Protein AF-A0A9P8ADE4-F1 (afdb_monomer)

Nearest PDB structures (foldseek):
  6tf8-assembly3_C  TM=2.752E-01  e=1.282E-01  Saccharolobus solfataricus P2
  3uyc-assembly2_B  TM=2.596E-01  e=5.216E-02  Escherichia coli
  3dlh-assembly2_B  TM=3.781E-01  e=3.150E-01  Thermus thermophilus HB27
  3rig-assembly2_B  TM=4.630E-01  e=7.741E-01  Homo sapiens
  6dm1-assembly1_A  TM=2.938E-01  e=1.213E+00  Rattus norvegicus

Sequence (181 aa):
MGFQKCMVLVNLPGVTTKNISTFRSNQYILQAGVAKVDIAIYWEEYGLDSTPPFRDTSLLNAGYTYEYVSPENLKLPGASVVNRYLSPDGPAYKALVLNWVQNTTLDAARQILEYTQNGFPVVLNTLVSNGLPGIDVNGTRSQEVHDLMAQLLTLPTVKLVQDEPSISSVLHRQHCPISSD

Foldseek 3Di:
DDDDDPDDDDDDDDDDDDDPVVVVVVVCVVPVDAAAAAEEEEDDDPPPDPDDLADDCLCVVLVGGYDYDYLVNCVDVQQAADPQFGSCRHRRYNEYEYEQDADDDLSSLVSVLVSVVVVHAYEYAPLPVDDFRQADPVRPGDPSSVVSSVVSVVRPSYHYDDDNNCVSVVVVCVVDVPPDD

Organism: NCBI:txid181124

Secondary structure (DSSP, 8-state):
-------------------TTHHHHHHHHHHSSPPP-SEEEE----SS----S---SHHHHTT--EEEE-TTGGGSTT--EETTEESTTTT-BSEEEEE--S---HHHHHHHHHHHHTT--EEEE--S-SSSTT--TTS-S-HHHHHHHHHHHHSTTEEEESSHHHHHHHHHHHHS-----

pLDDT: mean 71.37, std 18.71, range [29.94, 92.25]

Radius of gyration: 19.29 Å; Cα contacts (8 Å, |Δi|>4): 251; chains: 1; bounding box: 44×42×56 Å

Structure (mmCIF, N/CA/C/O backbone):
data_AF-A0A9P8ADE4-F1
#
_entry.id   AF-A0A9P8ADE4-F1
#
loop_
_atom_site.group_PDB
_atom_site.id
_atom_site.type_symbol
_atom_site.label_atom_id
_atom_site.label_alt_id
_atom_site.label_comp_id
_atom_site.label_asym_id
_atom_site.label_entity_id
_atom_site.label_seq_id
_atom_site.pdbx_PDB_ins_code
_atom_site.Cartn_x
_atom_site.Cartn_y
_atom_site.Cartn_z
_atom_site.occupancy
_atom_site.B_iso_or_equiv
_atom_site.auth_seq_id
_atom_site.auth_comp_id
_atom_site.auth_asym_id
_atom_site.auth_atom_id
_atom_site.pdbx_PDB_model_num
ATOM 1 N N . MET A 1 1 ? 18.326 -3.853 29.776 1.00 36.38 1 MET A N 1
ATOM 2 C CA . MET A 1 1 ? 17.372 -2.752 29.527 1.00 36.38 1 MET A CA 1
ATOM 3 C C . MET A 1 1 ? 16.107 -3.366 28.959 1.00 36.38 1 MET A C 1
ATOM 5 O O . MET A 1 1 ? 16.190 -4.091 27.977 1.00 36.38 1 MET A O 1
ATOM 9 N N . GLY A 1 2 ? 15.005 -3.249 29.701 1.00 33.59 2 GLY A N 1
ATOM 10 C CA . GLY A 1 2 ? 13.799 -4.056 29.522 1.00 33.59 2 GLY A CA 1
ATOM 11 C C . GLY A 1 2 ? 12.870 -3.522 28.436 1.00 33.59 2 GLY A C 1
ATOM 12 O O . GLY A 1 2 ? 12.623 -2.324 28.361 1.00 33.59 2 GLY A O 1
ATOM 13 N N . PHE A 1 3 ? 12.333 -4.434 27.629 1.00 32.16 3 PHE A N 1
ATOM 14 C CA . PHE A 1 3 ? 11.203 -4.166 26.747 1.00 32.16 3 PHE A CA 1
ATOM 15 C C . PHE A 1 3 ? 9.913 -4.331 27.549 1.00 32.16 3 PHE A C 1
ATOM 17 O O . PHE A 1 3 ? 9.534 -5.445 27.919 1.00 32.16 3 PHE A O 1
ATOM 24 N N . GLN A 1 4 ? 9.247 -3.217 27.845 1.00 33.34 4 GLN A N 1
ATOM 25 C CA . GLN A 1 4 ? 7.939 -3.225 28.483 1.00 33.34 4 GLN A CA 1
ATOM 26 C C . GLN A 1 4 ? 6.887 -3.597 27.429 1.00 33.34 4 GLN A C 1
ATOM 28 O O . GLN A 1 4 ? 6.543 -2.801 26.561 1.00 33.34 4 GLN A O 1
ATOM 33 N N . LYS A 1 5 ? 6.416 -4.848 27.475 1.00 37.62 5 LYS A N 1
ATOM 34 C CA . LYS A 1 5 ? 5.264 -5.321 26.697 1.00 37.62 5 LYS A CA 1
ATOM 35 C C . LYS A 1 5 ? 4.005 -4.589 27.166 1.00 37.62 5 LYS A C 1
ATOM 37 O O . LYS A 1 5 ? 3.698 -4.614 28.357 1.00 37.62 5 LYS A O 1
ATOM 42 N N . CYS A 1 6 ? 3.228 -4.044 26.232 1.00 34.72 6 CYS A N 1
ATOM 43 C CA . CYS A 1 6 ? 1.813 -3.749 26.456 1.00 34.72 6 CYS A CA 1
ATOM 44 C C . CYS A 1 6 ? 1.069 -5.080 26.651 1.00 34.72 6 CYS A C 1
ATOM 46 O O . CYS A 1 6 ? 0.626 -5.714 25.699 1.00 34.72 6 CYS A O 1
ATOM 48 N N . MET A 1 7 ? 1.019 -5.550 27.896 1.00 33.94 7 MET A N 1
ATOM 49 C CA . MET A 1 7 ? 0.287 -6.741 28.306 1.00 33.94 7 MET A CA 1
ATOM 50 C C . MET A 1 7 ? -1.132 -6.324 28.693 1.00 33.94 7 MET A C 1
ATOM 52 O O . MET A 1 7 ? -1.350 -5.760 29.762 1.00 33.94 7 MET A O 1
ATOM 56 N N . VAL A 1 8 ? -2.105 -6.620 27.834 1.00 36.75 8 VAL A N 1
ATOM 57 C CA . VAL A 1 8 ? -3.510 -6.661 28.247 1.00 36.75 8 VAL A CA 1
ATOM 58 C C . VAL A 1 8 ? -3.724 -8.013 28.926 1.00 36.75 8 VAL A C 1
ATOM 60 O O . VAL A 1 8 ? -3.765 -9.052 28.271 1.00 36.75 8 VAL A O 1
ATOM 63 N N . LEU A 1 9 ? -3.791 -8.006 30.258 1.00 29.94 9 LEU A N 1
ATOM 64 C CA . LEU A 1 9 ? -4.199 -9.164 31.048 1.00 29.94 9 LEU A CA 1
ATOM 65 C C . LEU A 1 9 ? -5.696 -9.399 30.834 1.00 29.94 9 LEU A C 1
ATOM 67 O O . LEU A 1 9 ? -6.522 -8.697 31.412 1.00 29.94 9 LEU A O 1
ATOM 71 N N . VAL A 1 10 ? -6.047 -10.410 30.042 1.00 37.31 10 VAL A N 1
ATOM 72 C CA . VAL A 1 10 ? -7.393 -10.989 30.075 1.00 37.31 10 VAL A CA 1
ATOM 73 C C . VAL A 1 10 ? -7.304 -12.296 30.855 1.00 37.31 10 VAL A C 1
ATOM 75 O O . VAL A 1 10 ? -6.794 -13.301 30.368 1.00 37.31 10 VAL A O 1
ATOM 78 N N . ASN A 1 11 ? -7.755 -12.257 32.107 1.00 31.92 11 ASN A N 1
ATOM 79 C CA . ASN A 1 11 ? -7.913 -13.436 32.946 1.00 31.92 11 ASN A CA 1
ATOM 80 C C . ASN A 1 11 ? -9.247 -14.102 32.580 1.00 31.92 11 ASN A C 1
ATOM 82 O O . ASN A 1 11 ? -10.304 -13.528 32.841 1.00 31.92 11 ASN A O 1
ATOM 86 N N . LEU A 1 12 ? -9.209 -15.276 31.948 1.00 37.38 12 LEU A N 1
ATOM 87 C CA . LEU A 1 12 ? -10.410 -16.065 31.670 1.00 37.38 12 LEU A CA 1
ATOM 88 C C . LEU A 1 12 ? -10.354 -17.363 32.484 1.00 37.38 12 LEU A C 1
ATOM 90 O O . LEU A 1 12 ? -9.492 -18.203 32.212 1.00 37.38 12 LEU A O 1
ATOM 94 N N . PRO A 1 13 ? -11.247 -17.556 33.475 1.00 36.66 13 PRO A N 1
ATOM 95 C CA . PRO A 1 13 ? -11.375 -18.841 34.138 1.00 36.66 13 PRO A CA 1
ATOM 96 C C . PRO A 1 13 ? -11.967 -19.868 33.166 1.00 36.66 13 PRO A C 1
ATOM 98 O O . PRO A 1 13 ? -12.769 -19.542 32.289 1.00 36.66 13 PRO A O 1
ATOM 101 N N . GLY A 1 14 ? -11.517 -21.113 33.322 1.00 50.81 14 GLY A N 1
ATOM 102 C CA . GLY A 1 14 ? -11.778 -22.214 32.404 1.00 50.81 14 GLY A CA 1
ATOM 103 C C . GLY A 1 14 ? -13.258 -22.476 32.134 1.00 50.81 14 GLY A C 1
ATOM 104 O O . GLY A 1 14 ? -14.094 -22.433 33.034 1.00 50.81 14 GLY A O 1
ATOM 105 N N . VAL A 1 15 ? -13.559 -22.817 30.880 1.00 41.62 15 VAL A N 1
ATOM 106 C CA . VAL A 1 15 ? -14.877 -23.300 30.466 1.00 41.62 15 VAL A CA 1
ATOM 107 C C . VAL A 1 15 ? -14.709 -24.627 29.736 1.00 41.62 15 VAL A C 1
ATOM 109 O O . VAL A 1 15 ? -14.377 -24.696 28.556 1.00 41.62 15 VAL A O 1
ATOM 112 N N . THR A 1 16 ? -14.958 -25.704 30.470 1.00 53.00 16 THR A N 1
ATOM 113 C CA . THR A 1 16 ? -15.310 -27.019 29.945 1.00 53.00 16 THR A CA 1
ATOM 114 C C . THR A 1 16 ? -16.827 -27.063 29.749 1.00 53.00 16 THR A C 1
ATOM 116 O O . THR A 1 16 ? -17.557 -27.102 30.731 1.00 53.00 16 THR A O 1
ATOM 119 N N . THR A 1 17 ? -17.320 -27.033 28.500 1.00 40.25 17 THR A N 1
ATOM 120 C CA . THR A 1 17 ? -18.430 -27.865 27.956 1.00 40.25 17 THR A CA 1
ATOM 121 C C . THR A 1 17 ? -18.915 -27.399 26.565 1.00 40.25 17 THR A C 1
ATOM 123 O O . THR A 1 17 ? -19.017 -26.215 26.267 1.00 40.25 17 THR A O 1
ATOM 126 N N . LYS A 1 18 ? -19.212 -28.398 25.717 1.00 58.47 18 LYS A N 1
ATOM 127 C CA . LYS A 1 18 ? -19.841 -28.387 24.375 1.00 58.47 18 LYS A CA 1
ATOM 128 C C . LYS A 1 18 ? -21.050 -27.442 24.226 1.00 58.47 18 LYS A C 1
ATOM 130 O O . LYS A 1 18 ? -21.941 -27.516 25.064 1.00 58.47 18 LYS A O 1
ATOM 135 N N . ASN A 1 19 ? -21.198 -26.754 23.078 1.00 41.91 19 ASN A N 1
ATOM 136 C CA . ASN A 1 19 ? -22.518 -26.490 22.463 1.00 41.91 19 ASN A CA 1
ATOM 137 C C . ASN A 1 19 ? -22.450 -25.943 21.017 1.00 41.91 19 ASN A C 1
ATOM 139 O O . ASN A 1 19 ? -21.658 -25.064 20.702 1.00 41.91 19 ASN A O 1
ATOM 143 N N . ILE A 1 20 ? -23.319 -26.452 20.136 1.00 51.66 20 ILE A N 1
ATOM 144 C CA . ILE A 1 20 ? -23.422 -26.094 18.701 1.00 51.66 20 ILE A CA 1
ATOM 145 C C . ILE A 1 20 ? -24.123 -24.727 18.497 1.00 51.66 20 ILE A C 1
ATOM 147 O O . ILE A 1 20 ? -24.065 -24.138 17.418 1.00 51.66 20 ILE A O 1
ATOM 151 N N . SER A 1 21 ? -24.752 -24.174 19.539 1.00 43.69 21 SER A N 1
ATOM 152 C CA . SER A 1 21 ? -25.471 -22.892 19.499 1.00 43.69 21 SER A CA 1
ATOM 153 C C . SER A 1 21 ? -24.563 -21.660 19.386 1.00 43.69 21 SER A C 1
ATOM 155 O O . SER A 1 21 ? -24.989 -20.658 18.813 1.00 43.69 21 SER A O 1
ATOM 157 N N . THR A 1 22 ? -23.307 -21.730 19.839 1.00 46.97 22 THR A N 1
ATOM 158 C CA . THR A 1 22 ? -22.357 -20.601 19.797 1.00 46.97 22 THR A CA 1
ATOM 159 C C . THR A 1 22 ? -22.014 -20.171 18.364 1.00 46.97 22 THR A C 1
ATOM 161 O O . THR A 1 22 ? -21.751 -18.997 18.109 1.00 46.97 22 THR A O 1
ATOM 164 N N . PHE A 1 23 ? -22.085 -21.091 17.394 1.00 52.53 23 PHE A N 1
ATOM 165 C CA . PHE A 1 23 ? -21.777 -20.796 15.992 1.00 52.53 23 PHE A CA 1
ATOM 166 C C . PHE A 1 23 ? -22.742 -19.782 15.363 1.00 52.53 23 PHE A C 1
ATOM 168 O O . PHE A 1 23 ? -22.308 -18.953 14.571 1.00 52.53 23 PHE A O 1
ATOM 175 N N . ARG A 1 24 ? -24.036 -19.804 15.717 1.00 45.44 24 ARG A N 1
ATOM 176 C CA . ARG A 1 24 ? -25.042 -18.921 15.093 1.00 45.44 24 ARG A CA 1
ATOM 177 C C . ARG A 1 24 ? -24.901 -17.463 15.527 1.00 45.44 24 ARG A C 1
ATOM 179 O O . ARG A 1 24 ? -25.000 -16.574 14.688 1.00 45.44 24 ARG A O 1
ATOM 186 N N . SER A 1 25 ? -24.638 -17.217 16.807 1.00 56.00 25 SER A N 1
ATOM 187 C CA . SER A 1 25 ? -24.442 -15.861 17.332 1.00 56.00 25 SER A CA 1
ATOM 188 C C . SER A 1 25 ? -23.139 -15.240 16.829 1.00 56.00 25 SER A C 1
ATOM 190 O O . SER A 1 25 ? -23.136 -14.077 16.434 1.00 56.00 25 SER A O 1
ATOM 192 N N . ASN A 1 26 ? -22.063 -16.031 16.745 1.00 57.09 26 ASN A N 1
ATOM 193 C CA . ASN A 1 26 ? -20.807 -15.577 16.147 1.00 57.09 26 ASN A CA 1
ATOM 194 C C . ASN A 1 26 ? -20.988 -15.230 14.663 1.00 57.09 26 ASN A C 1
ATOM 196 O O . ASN A 1 26 ? -20.449 -14.227 14.204 1.00 57.09 26 ASN A O 1
ATOM 200 N N . GLN A 1 27 ? -21.793 -16.007 13.928 1.00 60.59 27 GLN A N 1
ATOM 201 C CA . GLN A 1 27 ? -21.991 -15.766 12.501 1.00 60.59 27 GLN A CA 1
ATOM 202 C C . GLN A 1 27 ? -22.876 -14.555 12.192 1.00 60.59 27 GLN A C 1
ATOM 204 O O . GLN A 1 27 ? -22.660 -13.878 11.194 1.00 60.59 27 GLN A O 1
ATOM 209 N N . TYR A 1 28 ? -23.811 -14.225 13.085 1.00 57.47 28 TYR A N 1
ATOM 210 C CA . TYR A 1 28 ? -24.564 -12.974 13.007 1.00 57.47 28 TYR A CA 1
ATOM 211 C C . TYR A 1 28 ? -23.660 -11.746 13.224 1.00 57.47 28 TYR A C 1
ATOM 213 O O . TYR A 1 28 ? -23.773 -10.766 12.497 1.00 57.47 28 TYR A O 1
ATOM 221 N N . ILE A 1 29 ? -22.716 -11.809 14.172 1.00 59.41 29 ILE A N 1
ATOM 222 C CA . ILE A 1 29 ? -21.788 -10.701 14.465 1.00 59.41 29 ILE A CA 1
ATOM 223 C C . ILE A 1 29 ? -20.771 -10.495 13.329 1.00 59.41 29 ILE A C 1
ATOM 225 O O . ILE A 1 29 ? -20.493 -9.354 12.971 1.00 59.41 29 ILE A O 1
ATOM 229 N N . LEU A 1 30 ? -20.260 -11.572 12.721 1.00 59.12 30 LEU A N 1
ATOM 230 C CA . LEU A 1 30 ? -19.314 -11.495 11.596 1.00 59.12 30 LEU A CA 1
ATOM 231 C C . LEU A 1 30 ? -19.936 -10.919 10.311 1.00 59.12 30 LEU A C 1
ATOM 233 O O . LEU A 1 30 ? -19.214 -10.371 9.486 1.00 59.12 30 LEU A O 1
ATOM 237 N N . GLN A 1 31 ? -21.258 -11.024 10.142 1.00 60.00 31 GLN A N 1
ATOM 238 C CA . GLN A 1 31 ? -21.978 -10.517 8.964 1.00 60.00 31 GLN A CA 1
ATOM 239 C C . GLN A 1 31 ? -22.602 -9.131 9.173 1.00 60.00 31 GLN A C 1
ATOM 241 O O . GLN A 1 31 ? -22.999 -8.487 8.205 1.00 60.00 31 GLN A O 1
ATOM 246 N N . ALA A 1 32 ? 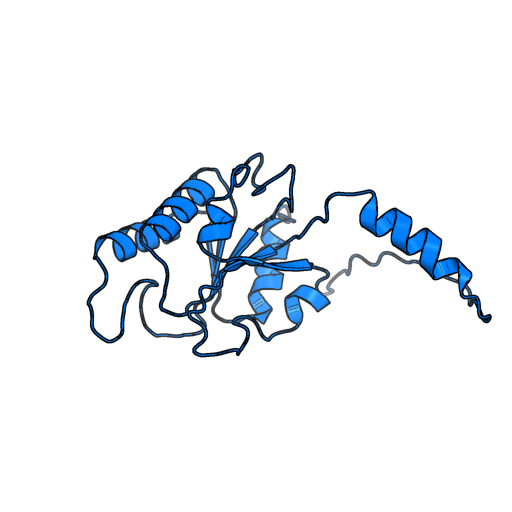-22.703 -8.661 10.420 1.00 58.50 32 ALA A N 1
ATOM 247 C CA . ALA A 1 32 ? -23.347 -7.391 10.753 1.00 58.50 32 ALA A CA 1
ATOM 248 C C . ALA A 1 32 ? -22.442 -6.157 10.557 1.00 58.50 32 ALA A C 1
ATOM 250 O O . ALA A 1 32 ? -22.895 -5.036 10.788 1.00 58.50 32 ALA A O 1
ATOM 251 N N . GLY A 1 33 ? -21.179 -6.333 10.148 1.00 62.09 33 GLY A N 1
ATOM 252 C CA . GLY A 1 33 ? -20.213 -5.246 9.982 1.00 62.09 33 GLY A CA 1
ATOM 253 C C . GLY A 1 33 ? -19.402 -5.332 8.690 1.00 62.09 33 GLY A C 1
ATOM 254 O O . GLY A 1 33 ? -19.273 -6.392 8.084 1.00 62.09 33 GLY A O 1
ATOM 255 N N . VAL A 1 34 ? -18.825 -4.199 8.285 1.00 74.31 34 VAL A N 1
ATOM 256 C CA . VAL A 1 34 ? -17.809 -4.156 7.226 1.00 74.31 34 VAL A CA 1
ATOM 257 C C . VAL A 1 34 ? -16.504 -4.690 7.807 1.00 74.31 34 VAL A C 1
ATOM 259 O O . VAL A 1 34 ? -15.978 -4.117 8.764 1.00 74.31 34 VAL A O 1
ATOM 262 N N . ALA A 1 35 ? -15.991 -5.784 7.244 1.00 76.50 35 ALA A N 1
ATOM 263 C CA . ALA A 1 35 ? -14.709 -6.344 7.651 1.00 76.50 35 ALA A CA 1
ATOM 264 C C . ALA A 1 35 ? -13.603 -5.295 7.463 1.00 76.50 35 ALA A C 1
ATOM 266 O O . ALA A 1 35 ? -13.442 -4.744 6.375 1.00 76.50 35 ALA A O 1
ATOM 267 N N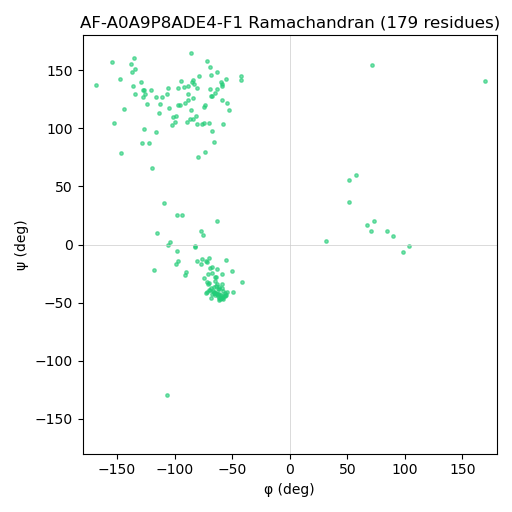 . LYS A 1 36 ? -12.867 -5.003 8.538 1.00 85.44 36 LYS A N 1
ATOM 268 C CA . LYS A 1 36 ? -11.716 -4.099 8.513 1.00 85.44 36 LYS A CA 1
ATOM 269 C C . LYS A 1 36 ? -10.441 -4.920 8.388 1.00 85.44 36 LYS A C 1
ATOM 271 O O . LYS A 1 36 ? -10.294 -5.918 9.091 1.00 85.44 36 LYS A O 1
ATOM 276 N N . VAL A 1 37 ? -9.545 -4.487 7.510 1.00 87.56 37 VAL A N 1
ATOM 277 C CA . VAL A 1 37 ? -8.259 -5.135 7.245 1.00 87.56 37 VAL A CA 1
ATOM 278 C C . VAL A 1 37 ? -7.16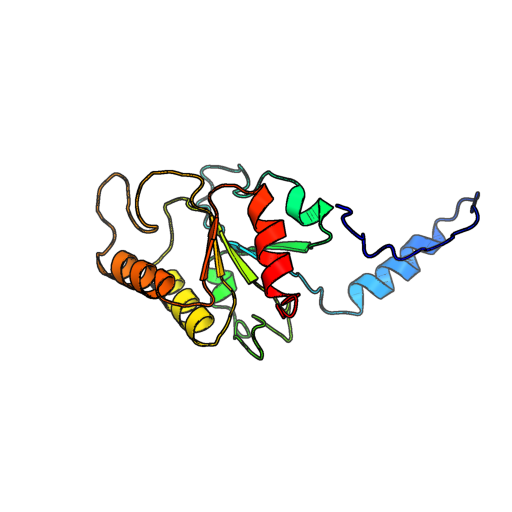1 -4.101 7.431 1.00 87.56 37 VAL A C 1
ATOM 280 O O . VAL A 1 37 ? -7.233 -3.008 6.875 1.00 87.56 37 VAL A O 1
ATOM 283 N N . ASP A 1 38 ? -6.137 -4.423 8.218 1.00 87.12 38 ASP A N 1
ATOM 284 C CA . ASP A 1 38 ? -5.097 -3.448 8.552 1.00 87.12 38 ASP A CA 1
ATOM 285 C C . ASP A 1 38 ? -4.165 -3.164 7.372 1.00 87.12 38 ASP A C 1
ATOM 287 O O . ASP A 1 38 ? -3.791 -2.013 7.145 1.00 87.12 38 ASP A O 1
ATOM 291 N N . ILE A 1 39 ? -3.768 -4.199 6.632 1.00 90.38 39 ILE A N 1
ATOM 292 C CA . ILE A 1 39 ? -2.696 -4.110 5.638 1.00 90.38 39 ILE A CA 1
ATOM 293 C C . ILE A 1 39 ? -3.175 -4.640 4.290 1.00 90.38 39 ILE A C 1
ATOM 295 O O . ILE A 1 39 ? -3.628 -5.775 4.170 1.00 90.38 39 ILE A O 1
ATOM 299 N N . ALA A 1 40 ? -3.002 -3.823 3.260 1.00 91.56 40 ALA A N 1
ATOM 300 C CA . ALA A 1 40 ? -3.106 -4.245 1.875 1.00 91.56 40 ALA A CA 1
ATOM 301 C C . ALA A 1 40 ? -1.734 -4.750 1.403 1.00 91.56 40 ALA A C 1
ATOM 303 O O . ALA A 1 40 ? -0.756 -4.011 1.491 1.00 91.56 40 ALA A O 1
ATOM 304 N N . ILE A 1 41 ? -1.634 -5.979 0.900 1.00 89.81 41 ILE A N 1
ATOM 305 C CA . ILE A 1 41 ? -0.420 -6.497 0.253 1.00 89.81 41 ILE A CA 1
ATOM 306 C C . ILE A 1 41 ? -0.666 -6.523 -1.249 1.00 89.81 41 ILE A C 1
ATOM 308 O O . ILE A 1 41 ? -1.553 -7.226 -1.725 1.00 89.81 41 ILE A O 1
ATOM 312 N N . TYR A 1 42 ? 0.111 -5.751 -2.000 1.00 86.94 42 TYR A N 1
ATOM 313 C CA . TYR A 1 42 ? -0.021 -5.709 -3.450 1.00 86.94 42 TYR A CA 1
ATOM 314 C C . TYR A 1 42 ? 0.390 -7.037 -4.075 1.00 86.94 42 TYR A C 1
ATOM 316 O O . TYR A 1 42 ? 1.499 -7.526 -3.841 1.00 86.94 42 TYR A O 1
ATOM 324 N N . TRP A 1 43 ? -0.496 -7.586 -4.900 1.00 81.19 43 TRP A N 1
ATOM 325 C CA . TRP A 1 43 ? -0.253 -8.809 -5.645 1.00 81.19 43 TRP A CA 1
ATOM 326 C C . TRP A 1 43 ? -0.901 -8.731 -7.025 1.00 81.19 43 TRP A C 1
ATOM 328 O O . TRP A 1 43 ? -2.118 -8.636 -7.147 1.00 81.19 43 TRP A O 1
ATOM 338 N N . GLU A 1 44 ? -0.079 -8.776 -8.070 1.00 75.06 44 GLU A N 1
ATOM 339 C CA . GLU A 1 44 ? -0.534 -8.891 -9.455 1.00 75.06 44 GLU A CA 1
ATOM 340 C C . GLU A 1 44 ? -0.029 -10.228 -10.014 1.00 75.06 44 GLU A C 1
ATOM 342 O O . GLU A 1 44 ? 1.125 -10.343 -10.427 1.00 75.06 44 GLU A O 1
ATOM 347 N N . GLU A 1 45 ? -0.881 -11.256 -9.983 1.00 66.44 45 GLU A N 1
ATOM 348 C CA . GLU A 1 45 ? -0.581 -12.587 -10.519 1.00 66.44 45 GLU A CA 1
ATOM 349 C C . GLU A 1 45 ? -1.349 -12.824 -11.828 1.00 66.44 45 GLU A C 1
ATOM 351 O O . GLU A 1 45 ? -2.567 -12.673 -11.876 1.00 66.44 45 GLU A O 1
ATOM 356 N N . TYR A 1 46 ? -0.663 -13.262 -12.888 1.00 62.91 46 TYR A N 1
ATOM 357 C CA . TYR A 1 46 ? -1.304 -13.699 -14.140 1.00 62.91 46 TYR A CA 1
ATOM 358 C C . TYR A 1 46 ? -1.561 -15.219 -14.188 1.00 62.91 46 TYR A C 1
ATOM 360 O O . TYR A 1 46 ? -1.621 -15.804 -15.268 1.00 62.91 46 TYR A O 1
ATOM 368 N N . GLY A 1 47 ? -1.689 -15.872 -13.027 1.00 58.31 47 GLY A N 1
ATOM 369 C CA . GLY A 1 47 ? -1.983 -17.308 -12.921 1.00 58.31 47 GLY A CA 1
ATOM 370 C C . GLY A 1 47 ? -0.819 -18.236 -13.289 1.00 58.31 47 GLY A C 1
ATOM 371 O O . GLY A 1 47 ? -1.050 -19.391 -13.647 1.00 58.31 47 GLY A O 1
ATOM 372 N N . LEU A 1 48 ? 0.419 -17.732 -13.267 1.00 59.84 48 LEU A N 1
ATOM 373 C CA . LEU A 1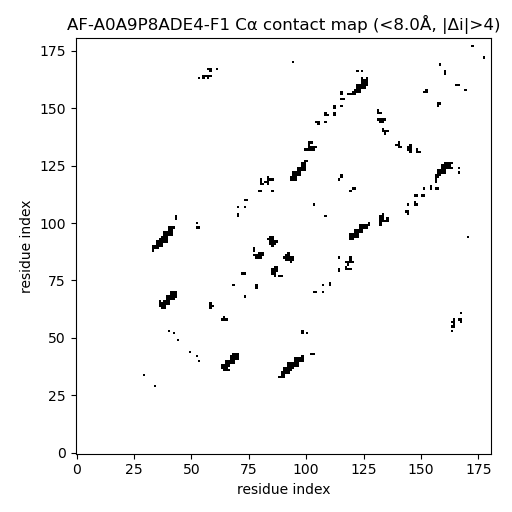 48 ? 1.628 -18.493 -13.606 1.00 59.84 48 LEU A CA 1
ATOM 374 C C . LEU A 1 48 ? 2.373 -19.021 -12.371 1.00 59.84 48 LEU A C 1
ATOM 376 O O . LEU A 1 48 ? 3.202 -19.919 -12.513 1.00 59.84 48 LEU A O 1
ATOM 380 N N . ASP A 1 49 ? 2.093 -18.485 -11.180 1.00 62.09 49 ASP A N 1
ATOM 381 C CA . ASP A 1 49 ? 2.754 -18.865 -9.932 1.00 62.09 49 ASP A CA 1
ATOM 382 C C . ASP A 1 49 ? 1.822 -18.620 -8.742 1.00 62.09 49 ASP A C 1
ATOM 384 O O . ASP A 1 49 ? 1.667 -17.497 -8.272 1.00 62.09 49 ASP A O 1
ATOM 388 N N . SER A 1 50 ? 1.258 -19.703 -8.205 1.00 63.91 50 SER A N 1
ATOM 389 C CA . SER A 1 50 ? 0.351 -19.666 -7.055 1.00 63.91 50 SER A CA 1
ATOM 390 C C . SER A 1 50 ? 1.059 -19.423 -5.715 1.00 63.91 50 SER A C 1
ATOM 392 O O . SER A 1 50 ? 0.459 -19.614 -4.654 1.00 63.91 50 SER A O 1
ATOM 394 N N . THR A 1 51 ? 2.357 -19.114 -5.724 1.00 71.50 51 THR A N 1
ATOM 395 C CA . THR A 1 51 ? 3.112 -18.843 -4.502 1.00 71.50 51 THR A CA 1
ATOM 396 C C . THR A 1 51 ? 2.722 -17.467 -3.960 1.00 71.50 51 THR A C 1
ATOM 398 O O . THR A 1 51 ? 2.936 -16.463 -4.639 1.00 71.50 51 THR A O 1
ATOM 401 N N . PRO A 1 52 ? 2.193 -17.379 -2.724 1.00 73.12 52 PRO A N 1
ATOM 402 C CA . PRO A 1 52 ? 1.828 -16.097 -2.143 1.00 73.12 52 PRO A CA 1
ATOM 403 C C . PRO A 1 52 ? 3.046 -15.171 -2.056 1.00 73.12 52 PRO A C 1
ATOM 405 O O . PRO A 1 52 ? 4.128 -15.628 -1.664 1.00 73.12 52 PRO A O 1
ATOM 408 N N . PRO A 1 53 ? 2.884 -13.870 -2.353 1.00 73.06 53 PRO A N 1
ATOM 409 C CA . PRO A 1 53 ? 3.998 -12.932 -2.362 1.00 73.06 53 PRO A CA 1
ATOM 410 C C . PRO A 1 53 ? 4.500 -12.618 -0.952 1.00 73.06 53 PRO A C 1
ATOM 412 O O . PRO A 1 53 ? 5.576 -12.048 -0.832 1.00 73.06 53 PRO A O 1
ATOM 415 N N . PHE A 1 54 ? 3.727 -12.943 0.089 1.00 79.56 54 PHE A N 1
ATOM 416 C CA . PHE A 1 54 ? 4.087 -12.782 1.492 1.00 79.56 54 PHE A CA 1
ATOM 417 C C . PHE A 1 54 ? 3.964 -14.133 2.199 1.00 79.56 54 PHE A C 1
ATOM 419 O O . PHE A 1 54 ? 2.898 -14.753 2.180 1.00 79.56 54 PHE A O 1
ATOM 426 N N . ARG A 1 55 ? 5.057 -14.629 2.786 1.00 80.56 55 ARG A N 1
ATOM 427 C CA . ARG A 1 55 ? 5.115 -16.004 3.329 1.00 80.56 55 ARG A CA 1
ATOM 428 C C . ARG A 1 55 ? 5.361 -16.043 4.826 1.00 80.56 55 ARG A C 1
ATOM 430 O O . ARG A 1 55 ? 5.067 -17.051 5.469 1.00 80.56 55 ARG A O 1
ATOM 437 N N . ASP A 1 56 ? 5.913 -14.972 5.368 1.00 84.88 56 ASP A N 1
ATOM 438 C CA . ASP A 1 56 ? 6.202 -14.863 6.780 1.00 84.88 56 ASP A CA 1
ATOM 439 C C . ASP A 1 56 ? 4.934 -14.689 7.641 1.00 84.88 56 ASP A C 1
ATOM 441 O O . ASP A 1 56 ? 3.871 -14.264 7.189 1.00 84.88 56 ASP A O 1
ATOM 445 N N . THR A 1 57 ? 5.039 -15.030 8.926 1.00 85.38 57 THR A N 1
ATOM 446 C CA . THR A 1 57 ? 3.922 -14.919 9.884 1.00 85.38 57 THR A CA 1
ATOM 447 C C . THR A 1 57 ? 4.051 -13.723 10.826 1.00 85.38 57 THR A C 1
ATOM 449 O O . THR A 1 57 ? 3.184 -13.532 11.676 1.00 85.38 57 THR A O 1
ATOM 452 N N . SER A 1 58 ? 5.088 -12.885 10.695 1.00 86.00 58 SER A N 1
ATOM 453 C CA . SER A 1 58 ? 5.339 -11.731 11.576 1.00 86.00 58 SER A CA 1
ATOM 454 C C . SER A 1 58 ? 4.162 -10.773 11.681 1.00 86.00 58 SER A C 1
ATOM 456 O O . SER A 1 58 ? 3.863 -10.329 12.785 1.00 86.00 58 SER A O 1
ATOM 458 N N . LEU A 1 59 ? 3.470 -10.477 10.575 1.00 85.75 59 LEU A N 1
ATOM 459 C CA . LEU A 1 59 ? 2.298 -9.598 10.590 1.00 85.75 59 LEU A CA 1
ATOM 460 C C . LEU A 1 59 ? 1.182 -10.177 11.464 1.00 85.75 59 LEU A C 1
ATOM 462 O O . LEU A 1 59 ? 0.679 -9.482 12.346 1.00 85.75 59 LEU A O 1
ATOM 466 N N . LEU A 1 60 ? 0.871 -11.464 11.290 1.00 86.81 60 LEU A N 1
ATOM 467 C CA . LEU A 1 60 ? -0.138 -12.164 12.092 1.00 86.81 60 LEU A CA 1
ATOM 468 C C . LEU A 1 60 ? 0.286 -12.254 13.562 1.00 86.81 60 LEU A C 1
ATOM 470 O O . LEU A 1 60 ? -0.508 -11.973 14.456 1.00 86.81 60 LEU A O 1
ATOM 474 N N . ASN A 1 61 ? 1.554 -12.584 13.819 1.00 86.31 61 ASN A N 1
ATOM 475 C CA . ASN A 1 61 ? 2.113 -12.674 15.170 1.00 86.31 61 ASN A CA 1
ATOM 476 C C . ASN A 1 61 ? 2.142 -11.311 15.883 1.00 86.31 61 ASN A C 1
ATOM 478 O O . ASN A 1 61 ? 2.065 -11.256 17.109 1.00 86.31 61 ASN A O 1
ATOM 482 N N . ALA A 1 62 ? 2.236 -10.215 15.126 1.00 84.69 62 ALA A N 1
ATOM 483 C CA . ALA A 1 62 ? 2.121 -8.846 15.619 1.00 84.69 62 ALA A CA 1
ATOM 484 C C . ALA A 1 62 ? 0.660 -8.373 15.770 1.00 84.69 62 ALA A C 1
ATOM 486 O O . ALA A 1 62 ? 0.432 -7.261 16.245 1.00 84.69 62 ALA A O 1
ATOM 487 N N . GLY A 1 63 ? -0.322 -9.208 15.410 1.00 86.00 63 GLY A N 1
ATOM 488 C CA . GLY A 1 63 ? -1.751 -8.923 15.540 1.00 86.00 63 GLY A CA 1
ATOM 489 C C . GLY A 1 63 ? -2.356 -8.133 14.379 1.00 86.00 63 GLY A C 1
ATOM 490 O O . GLY A 1 63 ? -3.482 -7.660 14.511 1.00 86.00 63 GLY A O 1
ATOM 491 N N . TYR A 1 64 ? -1.639 -7.983 13.263 1.00 88.00 64 TYR A N 1
ATOM 492 C CA . TYR A 1 64 ? -2.172 -7.347 12.062 1.00 88.00 64 TYR A CA 1
ATOM 493 C C . TYR A 1 64 ? -2.967 -8.335 11.212 1.00 88.00 64 TYR A C 1
ATOM 495 O O . TYR A 1 64 ? -2.569 -9.485 11.017 1.00 88.00 64 TYR A O 1
ATOM 503 N N . THR A 1 65 ? -4.057 -7.841 10.637 1.00 89.62 65 THR A N 1
ATOM 504 C CA . THR A 1 65 ? -4.786 -8.507 9.554 1.00 89.62 65 THR A CA 1
ATOM 505 C C . THR A 1 65 ? -4.303 -7.990 8.203 1.00 89.62 65 THR A C 1
ATOM 507 O O . THR A 1 65 ? -4.031 -6.798 8.050 1.00 89.62 65 THR A O 1
ATOM 510 N N . TYR A 1 66 ? -4.179 -8.870 7.212 1.00 91.19 66 TYR A N 1
ATOM 511 C CA . TYR A 1 66 ? -3.786 -8.467 5.866 1.00 91.19 66 TYR A CA 1
ATOM 512 C C . TYR A 1 66 ? -4.609 -9.174 4.794 1.00 91.19 66 TYR A C 1
ATOM 514 O O . TYR A 1 66 ? -5.127 -10.269 5.012 1.00 91.19 66 TYR A O 1
ATOM 522 N N . GLU A 1 67 ? -4.701 -8.537 3.634 1.00 90.06 67 GLU A N 1
ATOM 523 C CA . GLU A 1 67 ? -5.363 -9.060 2.442 1.00 90.06 67 GLU A CA 1
ATOM 524 C C . GLU A 1 67 ? -4.502 -8.776 1.210 1.00 90.06 67 GLU A C 1
ATOM 526 O O . GLU A 1 67 ? -3.787 -7.772 1.159 1.00 90.06 67 GLU A O 1
ATOM 531 N N . TYR A 1 68 ? -4.574 -9.660 0.218 1.00 88.44 68 TYR A N 1
ATOM 532 C CA . TYR A 1 68 ? -3.941 -9.436 -1.073 1.00 88.44 68 TYR A CA 1
ATOM 533 C C . TYR A 1 68 ? -4.847 -8.598 -1.967 1.00 88.44 68 TYR A C 1
ATOM 535 O O . TYR A 1 68 ? -5.999 -8.957 -2.200 1.00 88.44 68 TYR A O 1
ATOM 543 N N . VAL A 1 69 ? -4.311 -7.498 -2.482 1.00 88.19 69 VAL A N 1
ATOM 544 C CA . VAL A 1 69 ? -5.022 -6.596 -3.387 1.00 88.19 69 VAL A CA 1
ATOM 545 C C . VAL A 1 69 ? -4.305 -6.493 -4.716 1.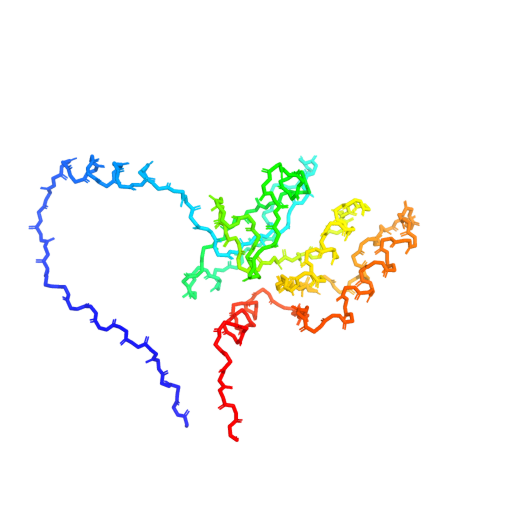00 88.19 69 VAL A C 1
ATOM 547 O O . VAL A 1 69 ? -3.099 -6.260 -4.797 1.00 88.19 69 VAL A O 1
ATOM 550 N N . SER A 1 70 ? -5.105 -6.620 -5.758 1.00 85.62 70 SER A N 1
ATOM 551 C CA . SER A 1 70 ? -4.699 -6.443 -7.140 1.00 85.62 70 SER A CA 1
ATOM 552 C C . SER A 1 70 ? -4.758 -4.966 -7.565 1.00 85.62 70 SER A C 1
ATOM 554 O O . SER A 1 70 ? -5.412 -4.143 -6.905 1.00 85.62 70 SER A O 1
ATOM 556 N N . PRO A 1 71 ? -4.126 -4.601 -8.693 1.00 83.62 71 PRO A N 1
ATOM 557 C CA . PRO A 1 71 ? -4.281 -3.285 -9.312 1.00 83.62 71 PRO A CA 1
ATOM 558 C C . PRO A 1 71 ? -5.734 -2.843 -9.482 1.00 83.62 71 PRO A C 1
ATOM 560 O O . PRO A 1 71 ? -6.060 -1.675 -9.280 1.00 83.62 71 PRO A O 1
ATOM 563 N N . GLU A 1 72 ? -6.610 -3.762 -9.875 1.00 84.38 72 GLU A N 1
ATOM 564 C CA . GLU A 1 72 ? -8.021 -3.494 -10.112 1.00 84.38 72 GLU A CA 1
ATOM 565 C C . GLU A 1 72 ? -8.782 -3.220 -8.815 1.00 84.38 72 GLU A C 1
ATOM 567 O O . GLU A 1 72 ? -9.647 -2.343 -8.811 1.00 84.38 72 GLU A O 1
ATOM 572 N N . ASN A 1 73 ? -8.412 -3.857 -7.694 1.00 86.69 73 ASN A N 1
ATOM 573 C CA . ASN A 1 73 ? -8.991 -3.531 -6.386 1.00 86.69 73 ASN A CA 1
ATOM 574 C C . ASN A 1 73 ? -8.700 -2.079 -5.986 1.00 86.69 73 ASN A C 1
ATOM 576 O O . ASN A 1 73 ? -9.567 -1.407 -5.429 1.00 86.69 73 ASN A O 1
ATOM 580 N N . LEU A 1 74 ? -7.509 -1.572 -6.320 1.00 85.12 74 LEU A N 1
ATOM 581 C CA . LEU A 1 74 ? -7.117 -0.190 -6.040 1.00 85.12 74 LEU A CA 1
ATOM 582 C C . LEU A 1 74 ? -7.866 0.840 -6.896 1.00 85.12 74 LEU A C 1
ATOM 584 O O . LEU A 1 74 ? -7.766 2.024 -6.597 1.00 85.12 74 LEU A O 1
ATOM 588 N N . LYS A 1 75 ? -8.599 0.420 -7.934 1.00 85.06 75 LYS A N 1
ATOM 589 C CA . LYS A 1 75 ? -9.375 1.295 -8.832 1.00 85.06 75 LYS A CA 1
ATOM 590 C C . LYS A 1 75 ? -10.885 1.222 -8.593 1.00 85.06 75 LYS A C 1
ATOM 592 O O . LYS A 1 75 ? -11.649 1.878 -9.302 1.00 85.06 75 LYS A O 1
ATOM 597 N N . LEU A 1 76 ? -11.335 0.399 -7.646 1.00 86.12 76 LEU A N 1
ATOM 598 C CA . LEU A 1 76 ? -12.759 0.237 -7.377 1.00 86.12 76 LEU A CA 1
ATOM 599 C C . LEU A 1 76 ? -13.389 1.552 -6.888 1.00 86.12 76 LEU A C 1
ATOM 601 O O . LEU A 1 76 ? -12.737 2.328 -6.185 1.00 86.12 76 LEU A O 1
ATOM 605 N N . PRO A 1 77 ? -14.676 1.801 -7.192 1.00 81.12 77 PRO A N 1
ATOM 606 C CA . PRO A 1 77 ? -15.410 2.907 -6.590 1.00 81.12 77 PRO A CA 1
ATOM 607 C C . PRO A 1 77 ? -15.338 2.826 -5.057 1.00 81.12 77 PRO A C 1
ATOM 609 O O . PRO A 1 77 ? -15.722 1.818 -4.470 1.00 81.12 77 PRO A O 1
ATOM 612 N N . GLY A 1 78 ? -14.824 3.878 -4.414 1.00 80.50 78 GLY A N 1
ATOM 613 C CA . GLY A 1 78 ? -14.592 3.915 -2.963 1.00 80.50 78 GLY A CA 1
ATOM 614 C C . GLY A 1 78 ? -13.152 3.618 -2.528 1.00 80.50 78 GLY A C 1
ATOM 615 O O . GLY A 1 78 ? -12.831 3.816 -1.356 1.00 80.50 78 GLY A O 1
ATOM 616 N N . ALA A 1 79 ? -12.264 3.232 -3.452 1.00 86.75 79 ALA A N 1
ATOM 617 C CA . ALA A 1 79 ? -10.823 3.192 -3.222 1.00 86.75 79 ALA A CA 1
ATOM 618 C C . ALA A 1 79 ? -10.254 4.619 -3.203 1.00 86.75 79 ALA A C 1
ATOM 620 O O . ALA A 1 79 ? -9.738 5.131 -4.187 1.00 86.75 79 ALA A O 1
ATOM 621 N N . SER A 1 80 ? -10.408 5.301 -2.071 1.00 90.44 80 SER A N 1
ATOM 622 C CA . SER A 1 80 ? -9.884 6.651 -1.851 1.00 90.44 80 SER A CA 1
ATOM 623 C C . SER A 1 80 ? -9.206 6.757 -0.495 1.00 90.44 80 SER A C 1
ATOM 625 O O . SER A 1 80 ? -9.602 6.070 0.451 1.00 90.44 80 SER A O 1
ATOM 627 N N . VAL A 1 81 ? -8.216 7.643 -0.392 1.00 91.06 81 VAL A N 1
ATOM 628 C CA . VAL A 1 81 ? -7.503 7.902 0.860 1.00 91.06 81 VAL A CA 1
ATOM 629 C C . VAL A 1 81 ? -8.186 9.025 1.628 1.00 91.06 81 VAL A C 1
ATOM 631 O O . VAL A 1 81 ? -8.290 10.146 1.139 1.00 91.06 81 VAL A O 1
ATOM 634 N N . VAL A 1 82 ? -8.606 8.739 2.859 1.00 89.19 82 VAL A N 1
ATOM 635 C CA . VAL A 1 82 ? -9.154 9.729 3.795 1.00 89.19 82 VAL A CA 1
ATOM 636 C C . VAL A 1 82 ? -8.520 9.503 5.158 1.00 89.19 82 VAL A C 1
ATOM 638 O O . VAL A 1 82 ? -8.498 8.381 5.658 1.00 89.19 82 VAL A O 1
ATOM 641 N N . ASN A 1 83 ? -7.986 10.559 5.776 1.00 86.38 83 ASN A N 1
ATOM 642 C CA . ASN A 1 83 ? -7.325 10.484 7.086 1.00 86.38 83 ASN A CA 1
ATOM 643 C C . ASN A 1 83 ? -6.245 9.387 7.169 1.00 86.38 83 ASN A C 1
ATOM 645 O O . ASN A 1 83 ? -6.075 8.766 8.215 1.00 86.38 83 ASN A O 1
ATOM 649 N N . ARG A 1 84 ? -5.506 9.168 6.069 1.00 88.06 84 ARG A N 1
ATOM 650 C CA . ARG A 1 84 ? -4.466 8.130 5.915 1.00 88.06 84 ARG A CA 1
ATOM 651 C C . ARG A 1 84 ? -4.981 6.685 5.844 1.00 88.06 84 ARG A C 1
ATOM 653 O O . ARG A 1 84 ? -4.164 5.773 5.883 1.00 88.06 84 ARG A O 1
ATOM 660 N N . TYR A 1 85 ? -6.289 6.479 5.694 1.00 89.38 85 TYR A N 1
ATOM 661 C CA . TYR A 1 85 ? -6.894 5.172 5.440 1.00 89.38 85 TYR A CA 1
ATOM 662 C C . TYR A 1 85 ? -7.334 5.062 3.986 1.00 89.38 85 TYR A C 1
ATOM 664 O O . TYR A 1 85 ? -7.987 5.972 3.476 1.00 89.38 85 TYR A O 1
ATOM 672 N N . LEU A 1 86 ? -7.033 3.940 3.339 1.00 90.62 86 LEU A N 1
ATOM 673 C CA . LEU A 1 86 ? -7.558 3.614 2.016 1.00 90.62 86 LEU A CA 1
ATOM 674 C C . LEU A 1 86 ? -8.893 2.872 2.156 1.00 90.62 86 LEU A C 1
ATOM 676 O O . LEU A 1 86 ? -8.977 1.865 2.856 1.00 90.62 86 LEU A O 1
ATOM 680 N N . SER A 1 87 ? -9.920 3.334 1.443 1.00 89.88 87 SER A N 1
ATOM 681 C CA . SER A 1 87 ? -11.280 2.773 1.488 1.00 89.88 87 SER A CA 1
ATOM 682 C C . SER A 1 87 ? -11.886 2.782 2.903 1.00 89.88 87 SER A C 1
ATOM 684 O O . SER A 1 87 ? -12.211 1.717 3.433 1.00 89.88 87 SER A O 1
ATOM 686 N N . PRO A 1 88 ? -12.040 3.955 3.550 1.00 87.06 88 PRO A N 1
ATOM 687 C CA . PRO A 1 88 ? -12.465 4.066 4.953 1.00 87.06 88 PRO A CA 1
ATOM 688 C C . PRO A 1 88 ? -13.832 3.424 5.243 1.00 87.06 88 PRO A C 1
ATOM 690 O O . PRO A 1 88 ? -14.014 2.828 6.307 1.00 87.06 88 PRO A O 1
ATOM 693 N N . ASP A 1 89 ? -14.762 3.481 4.288 1.00 86.00 89 ASP A N 1
ATOM 694 C CA . ASP A 1 89 ? -16.097 2.873 4.398 1.00 86.00 89 ASP A CA 1
ATOM 695 C C . ASP A 1 89 ? -16.094 1.365 4.097 1.00 86.00 89 ASP A C 1
ATOM 697 O O . ASP A 1 89 ? -17.042 0.659 4.427 1.00 86.00 89 ASP A O 1
ATOM 701 N N . GLY A 1 90 ? -15.001 0.867 3.516 1.00 87.00 90 GLY A N 1
ATOM 702 C CA . GLY A 1 90 ? -14.747 -0.533 3.196 1.00 87.00 90 GLY A CA 1
ATOM 703 C C . GLY A 1 90 ? -13.711 -1.147 4.152 1.00 87.00 90 GLY A C 1
ATOM 704 O O . GLY A 1 90 ? -13.843 -0.985 5.371 1.00 87.00 90 GLY A O 1
ATOM 705 N N . PRO A 1 91 ? -12.658 -1.807 3.632 1.00 86.25 91 PRO A N 1
ATOM 706 C CA . PRO A 1 91 ? -11.611 -2.437 4.444 1.00 86.25 91 PRO A CA 1
ATOM 707 C C . PRO A 1 91 ? -10.853 -1.481 5.377 1.00 86.25 91 PRO A C 1
ATOM 709 O O . PRO A 1 91 ? -10.366 -1.912 6.418 1.00 86.25 91 PRO A O 1
ATOM 712 N N . ALA A 1 92 ? -10.794 -0.187 5.039 1.00 90.69 92 ALA A N 1
ATOM 713 C CA . ALA A 1 92 ? -10.042 0.851 5.745 1.00 90.69 92 ALA A CA 1
ATOM 714 C C . ALA A 1 92 ? -8.573 0.466 5.984 1.00 90.69 92 ALA A C 1
ATOM 716 O O . ALA A 1 92 ? -8.092 0.487 7.121 1.00 90.69 92 ALA A O 1
ATOM 717 N N . TYR A 1 93 ? -7.861 0.129 4.906 1.00 92.25 93 TYR A N 1
ATOM 718 C CA . TYR A 1 93 ? -6.452 -0.239 4.994 1.00 92.25 93 TYR A CA 1
ATOM 719 C C . TYR A 1 93 ? -5.640 0.906 5.594 1.00 92.25 93 TYR A C 1
ATOM 721 O O . TYR A 1 93 ? -5.809 2.069 5.221 1.00 92.25 93 TYR A O 1
ATOM 729 N N . LYS A 1 94 ? -4.735 0.562 6.507 1.00 90.94 94 LYS A N 1
ATOM 730 C CA . LYS A 1 94 ? -3.845 1.499 7.202 1.00 90.94 94 LYS A CA 1
ATOM 731 C C . LYS A 1 94 ? -2.520 1.697 6.479 1.00 90.94 94 LYS A C 1
ATOM 733 O O . LYS A 1 94 ? -1.880 2.728 6.652 1.00 90.94 94 LYS A O 1
ATOM 738 N N . ALA A 1 95 ? -2.091 0.701 5.710 1.00 92.19 95 ALA A N 1
ATOM 739 C CA . ALA A 1 95 ? -0.875 0.757 4.915 1.00 92.19 95 ALA A CA 1
ATOM 740 C C . ALA A 1 95 ? -0.956 -0.190 3.716 1.00 92.19 95 ALA A C 1
ATOM 742 O O . ALA A 1 95 ? -1.684 -1.187 3.746 1.00 92.19 95 ALA A O 1
ATOM 743 N N . LEU A 1 96 ? -0.159 0.107 2.693 1.00 91.06 96 LEU A N 1
ATOM 744 C CA . LEU A 1 96 ? 0.076 -0.772 1.552 1.00 91.06 96 LEU A CA 1
ATOM 745 C C . LEU A 1 96 ? 1.505 -1.304 1.586 1.00 91.06 96 LEU A C 1
ATOM 747 O O . LEU A 1 96 ? 2.461 -0.536 1.659 1.00 91.06 96 LEU A O 1
ATOM 751 N N . VAL A 1 97 ? 1.647 -2.620 1.510 1.00 89.12 97 VAL A N 1
ATOM 752 C CA . VAL A 1 97 ? 2.923 -3.306 1.335 1.00 89.12 97 VAL A CA 1
ATOM 753 C C . VAL A 1 97 ? 3.084 -3.625 -0.144 1.00 89.12 97 VAL A C 1
ATOM 755 O O . VAL A 1 97 ? 2.268 -4.340 -0.724 1.00 89.12 97 VAL A O 1
ATOM 758 N N . LEU A 1 98 ? 4.140 -3.097 -0.754 1.00 83.56 98 LEU A N 1
ATOM 759 C CA . LEU A 1 98 ? 4.537 -3.444 -2.113 1.00 83.56 98 LEU A CA 1
ATOM 760 C C . LEU A 1 98 ? 5.709 -4.415 -2.049 1.00 83.56 98 LEU A C 1
ATOM 762 O O . LEU A 1 98 ? 6.824 -4.030 -1.682 1.00 83.56 98 LEU A O 1
ATOM 766 N N . ASN A 1 99 ? 5.448 -5.666 -2.419 1.00 72.94 99 ASN A N 1
ATOM 767 C CA . ASN A 1 99 ? 6.490 -6.666 -2.594 1.00 72.94 99 ASN A CA 1
ATOM 768 C C . ASN A 1 99 ? 7.091 -6.554 -3.995 1.00 72.94 99 ASN A C 1
ATOM 770 O O . ASN A 1 99 ? 6.396 -6.322 -4.985 1.00 72.94 99 ASN A O 1
ATOM 774 N N . TRP A 1 100 ? 8.408 -6.702 -4.070 1.00 65.06 100 TRP A N 1
ATOM 775 C CA . TRP A 1 100 ? 9.165 -6.494 -5.294 1.00 65.06 100 TRP A CA 1
ATOM 776 C C . TRP A 1 100 ? 9.086 -7.683 -6.252 1.00 65.06 100 TRP A C 1
ATOM 778 O O . TRP A 1 100 ? 10.028 -8.461 -6.382 1.00 65.06 100 TRP A O 1
ATOM 788 N N . VAL A 1 101 ? 7.953 -7.832 -6.935 1.00 53.69 101 VAL A N 1
ATOM 789 C CA . VAL A 1 101 ? 7.776 -8.850 -7.977 1.00 53.69 101 VAL A CA 1
ATOM 790 C C . VAL A 1 101 ? 7.245 -8.175 -9.242 1.00 53.69 101 VAL A C 1
ATOM 792 O O . VAL A 1 101 ? 6.046 -8.027 -9.417 1.00 53.69 101 VAL A O 1
ATOM 795 N N . GLN A 1 102 ? 8.194 -7.686 -10.049 1.00 55.59 102 GLN A N 1
ATOM 796 C CA . GLN A 1 102 ? 8.239 -7.384 -11.499 1.00 55.59 102 GLN A CA 1
ATOM 797 C C . GLN A 1 102 ? 7.014 -6.918 -12.312 1.00 55.59 102 GLN A C 1
ATOM 799 O O . GLN A 1 102 ? 7.158 -6.688 -13.511 1.00 55.59 102 GLN A O 1
ATOM 804 N N . ASN A 1 103 ? 5.838 -6.696 -11.741 1.00 61.31 103 ASN A N 1
ATOM 805 C CA . ASN A 1 103 ? 4.655 -6.461 -12.546 1.00 61.31 103 ASN A CA 1
ATOM 806 C C . ASN A 1 103 ? 3.707 -5.481 -11.860 1.00 61.31 103 ASN A C 1
ATOM 808 O O . ASN A 1 103 ? 2.736 -5.877 -11.234 1.00 61.31 103 ASN A O 1
ATOM 812 N N . THR A 1 104 ? 4.023 -4.188 -11.951 1.00 69.44 104 THR A N 1
ATOM 813 C CA . THR A 1 104 ? 3.068 -3.121 -11.641 1.00 69.44 104 THR A CA 1
ATOM 814 C C . THR A 1 104 ? 2.788 -2.295 -12.889 1.00 69.44 104 THR A C 1
ATOM 816 O O . THR A 1 104 ? 3.690 -1.840 -13.598 1.00 69.44 104 THR A O 1
ATOM 819 N N . THR A 1 105 ? 1.502 -2.150 -13.201 1.00 75.62 105 THR A N 1
ATOM 820 C CA . THR A 1 105 ? 1.044 -1.352 -14.344 1.00 75.62 105 THR A CA 1
ATOM 821 C C . THR A 1 105 ? 1.284 0.143 -14.114 1.00 75.62 105 THR A C 1
ATOM 823 O O . THR A 1 105 ? 1.289 0.616 -12.978 1.00 75.62 105 THR A O 1
ATOM 826 N N . LEU A 1 106 ? 1.446 0.918 -15.195 1.00 77.06 106 LEU A N 1
ATOM 827 C CA . LEU A 1 106 ? 1.624 2.376 -15.120 1.00 77.06 106 LEU A CA 1
ATOM 828 C C . LEU A 1 106 ? 0.478 3.061 -14.370 1.00 77.06 106 LEU A C 1
ATOM 830 O O . LEU A 1 106 ? 0.709 3.936 -13.539 1.00 77.06 106 LEU A O 1
ATOM 834 N N . ASP A 1 107 ? -0.752 2.627 -14.624 1.00 79.81 107 ASP A N 1
ATOM 835 C CA . ASP A 1 107 ? -1.921 3.154 -13.929 1.00 79.81 107 ASP A CA 1
ATOM 836 C C . ASP A 1 107 ? -1.890 2.832 -12.433 1.00 79.81 107 ASP A C 1
ATOM 838 O O . ASP A 1 107 ? -2.205 3.697 -11.622 1.00 79.81 107 ASP A O 1
ATOM 842 N N . ALA A 1 108 ? -1.496 1.611 -12.053 1.00 81.56 108 ALA A N 1
ATOM 843 C CA . ALA A 1 108 ? -1.364 1.248 -10.645 1.00 81.56 108 ALA A CA 1
ATOM 844 C C . ALA A 1 108 ? -0.267 2.075 -9.961 1.00 81.56 108 ALA A C 1
ATOM 846 O O . ALA A 1 108 ? -0.493 2.590 -8.870 1.00 81.56 108 ALA A O 1
ATOM 847 N N . ALA A 1 109 ? 0.878 2.285 -10.618 1.00 82.38 109 ALA A N 1
ATOM 848 C CA . ALA A 1 109 ? 1.945 3.139 -10.100 1.00 82.38 109 ALA A CA 1
ATOM 849 C C . ALA A 1 109 ? 1.473 4.588 -9.878 1.00 82.38 109 ALA A C 1
ATOM 851 O O . ALA A 1 109 ? 1.743 5.167 -8.825 1.00 82.38 109 ALA A O 1
ATOM 852 N N . ARG A 1 110 ? 0.719 5.160 -10.830 1.00 86.69 110 ARG A N 1
ATOM 853 C CA . ARG A 1 110 ? 0.123 6.501 -10.690 1.00 86.69 110 ARG A CA 1
ATOM 854 C C . ARG A 1 110 ? -0.858 6.566 -9.521 1.00 86.69 110 ARG A C 1
ATOM 856 O O . ARG A 1 110 ? -0.756 7.476 -8.704 1.00 86.69 110 ARG A O 1
ATOM 863 N N . GLN A 1 111 ? -1.743 5.578 -9.402 1.00 88.19 111 GLN A N 1
ATOM 864 C CA . GLN A 1 111 ? -2.732 5.521 -8.324 1.00 88.19 111 GLN A CA 1
ATOM 865 C C . GLN A 1 111 ? -2.071 5.417 -6.944 1.00 88.19 111 GLN A C 1
ATOM 867 O O . GLN A 1 111 ? -2.436 6.120 -6.004 1.00 88.19 111 GLN A O 1
ATOM 872 N N . ILE A 1 112 ? -1.059 4.557 -6.817 1.00 88.88 112 ILE A N 1
ATOM 873 C CA . ILE A 1 112 ? -0.306 4.399 -5.572 1.00 88.88 112 ILE A CA 1
ATOM 874 C C . ILE A 1 112 ? 0.408 5.709 -5.218 1.00 88.88 112 ILE A C 1
ATOM 876 O O . ILE A 1 112 ? 0.399 6.111 -4.051 1.00 88.88 112 ILE A O 1
ATOM 880 N N . LEU A 1 113 ? 1.013 6.391 -6.197 1.00 88.94 113 LEU A N 1
ATOM 881 C CA . LEU A 1 113 ? 1.650 7.684 -5.963 1.00 88.94 113 LEU A CA 1
ATOM 882 C C . LEU A 1 113 ? 0.638 8.714 -5.449 1.00 88.94 113 LEU A C 1
ATOM 884 O O . LEU A 1 113 ? 0.913 9.368 -4.445 1.00 88.94 113 LEU A O 1
ATOM 888 N N . GLU A 1 114 ? -0.539 8.804 -6.067 1.00 91.56 114 GLU A N 1
ATOM 889 C CA . GLU A 1 114 ? -1.621 9.690 -5.625 1.00 91.56 114 GLU A CA 1
ATOM 890 C C . GLU A 1 114 ? -2.048 9.389 -4.179 1.00 91.56 114 GLU A C 1
ATOM 892 O O . GLU A 1 114 ? -2.138 10.290 -3.343 1.00 91.56 114 GLU A O 1
ATOM 897 N N . TYR A 1 115 ? -2.246 8.116 -3.832 1.00 92.12 115 TYR A N 1
ATOM 898 C CA . TYR A 1 115 ? -2.565 7.714 -2.459 1.00 92.12 115 TYR A CA 1
ATOM 899 C C . TYR A 1 115 ? -1.481 8.130 -1.470 1.00 92.12 115 TYR A C 1
ATOM 901 O O . TYR A 1 115 ? -1.773 8.674 -0.401 1.00 92.12 115 TYR A O 1
ATOM 909 N N . THR A 1 116 ? -0.224 7.910 -1.842 1.00 90.75 116 THR A N 1
ATOM 910 C CA . THR A 1 116 ? 0.931 8.221 -0.999 1.00 90.75 116 THR A CA 1
ATOM 911 C C . THR A 1 116 ? 1.074 9.729 -0.787 1.00 90.75 116 THR A C 1
ATOM 913 O O . THR A 1 116 ? 1.344 10.168 0.333 1.00 90.75 116 THR A O 1
ATOM 916 N N . GLN A 1 117 ? 0.832 10.530 -1.831 1.00 90.75 117 GLN A N 1
ATOM 917 C CA . GLN A 1 117 ? 0.791 11.995 -1.767 1.00 90.75 117 GLN A CA 1
ATOM 918 C C . GLN A 1 117 ? -0.344 12.501 -0.866 1.00 90.75 117 GLN A C 1
ATOM 920 O O . GLN A 1 117 ? -0.155 13.466 -0.130 1.00 90.75 117 GLN A O 1
ATOM 925 N N . ASN A 1 118 ? -1.474 11.791 -0.829 1.00 90.31 118 ASN A N 1
ATOM 926 C CA . ASN A 1 118 ? -2.580 12.038 0.103 1.00 90.31 118 ASN A CA 1
ATOM 927 C C . ASN A 1 118 ? -2.318 11.520 1.537 1.00 90.31 118 ASN A C 1
ATOM 929 O O . ASN A 1 118 ? -3.220 11.486 2.376 1.00 90.31 118 ASN A O 1
ATOM 933 N N . GLY A 1 119 ? -1.080 11.126 1.855 1.00 88.12 119 GLY A N 1
ATOM 934 C CA . GLY A 1 119 ? -0.646 10.767 3.207 1.00 88.12 119 GLY A CA 1
ATOM 935 C C . GLY A 1 119 ? -0.820 9.292 3.576 1.00 88.12 119 GLY A C 1
ATOM 936 O O . GLY A 1 119 ? -0.591 8.926 4.740 1.00 88.12 119 GLY A O 1
ATOM 937 N N . PHE A 1 120 ? -1.203 8.443 2.618 1.00 91.94 120 PHE A N 1
ATOM 938 C CA . PHE A 1 120 ? -1.311 7.002 2.824 1.00 91.94 120 PHE A CA 1
ATOM 939 C C . PHE A 1 120 ? 0.077 6.369 3.032 1.00 91.94 120 PHE A C 1
ATOM 941 O O . PHE A 1 120 ? 0.988 6.615 2.236 1.00 91.94 120 PHE A O 1
ATOM 948 N N . PRO A 1 121 ? 0.284 5.586 4.104 1.00 92.19 121 PRO A N 1
ATOM 949 C CA . PRO A 1 121 ? 1.550 4.899 4.339 1.00 92.19 121 PRO A CA 1
ATOM 950 C C . PRO A 1 121 ? 1.798 3.772 3.331 1.00 92.19 121 PRO A C 1
ATOM 952 O O . PRO A 1 121 ? 0.936 2.919 3.114 1.00 92.19 121 PRO A O 1
ATOM 955 N N . VAL A 1 122 ? 3.013 3.721 2.781 1.00 90.62 122 VAL A N 1
ATOM 956 C CA . VAL A 1 122 ? 3.454 2.634 1.894 1.00 90.62 122 VAL A CA 1
ATOM 957 C C . VAL A 1 122 ? 4.761 2.043 2.415 1.00 90.62 122 VAL A C 1
ATOM 959 O O . VAL A 1 122 ? 5.698 2.762 2.768 1.00 90.62 122 VAL A O 1
ATOM 962 N N . VAL A 1 123 ? 4.838 0.718 2.474 1.00 89.12 123 VAL A N 1
ATOM 963 C CA . VAL A 1 123 ? 6.053 -0.021 2.821 1.00 89.12 123 VAL A CA 1
ATOM 964 C C . VAL A 1 123 ? 6.524 -0.776 1.588 1.00 89.12 123 VAL A C 1
ATOM 966 O O . VAL A 1 123 ? 5.802 -1.600 1.036 1.00 89.12 123 VAL A O 1
ATOM 969 N N . LEU A 1 124 ? 7.741 -0.481 1.153 1.00 84.50 124 LEU A N 1
ATOM 970 C CA . LEU A 1 124 ? 8.396 -1.153 0.042 1.00 84.50 124 LEU A CA 1
ATOM 971 C C . LEU A 1 124 ? 9.284 -2.261 0.590 1.00 84.50 124 LEU A C 1
ATOM 973 O O . LEU A 1 124 ? 10.215 -1.991 1.349 1.00 84.50 124 LEU A O 1
ATOM 977 N N . ASN A 1 125 ? 9.010 -3.491 0.181 1.00 78.12 125 ASN A N 1
ATOM 978 C CA . ASN A 1 125 ? 9.805 -4.651 0.543 1.00 78.12 125 ASN A CA 1
ATOM 979 C C . ASN A 1 125 ? 10.778 -4.989 -0.593 1.00 78.12 125 ASN A C 1
ATOM 981 O O . ASN A 1 125 ? 10.348 -5.431 -1.654 1.00 78.12 125 ASN A O 1
ATOM 985 N N . THR A 1 126 ? 12.078 -4.789 -0.374 1.00 6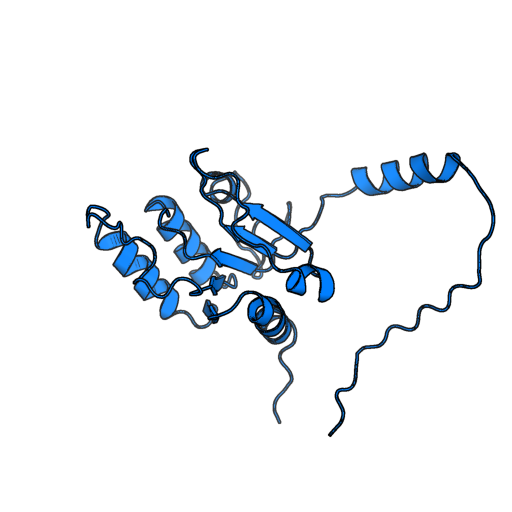6.56 126 THR A N 1
ATOM 986 C CA . THR A 1 126 ? 13.153 -4.949 -1.368 1.00 66.56 126 THR A CA 1
ATOM 987 C C . THR A 1 126 ? 13.872 -6.296 -1.275 1.00 66.56 126 THR A C 1
ATOM 989 O O . THR A 1 126 ? 15.037 -6.386 -1.660 1.00 66.56 126 THR A O 1
ATOM 992 N N . LEU A 1 127 ? 13.223 -7.339 -0.746 1.00 56.75 127 LEU A N 1
ATOM 993 C CA . LEU A 1 127 ? 13.803 -8.686 -0.601 1.00 56.75 127 LEU A CA 1
ATOM 994 C C . LEU A 1 127 ? 14.448 -9.244 -1.883 1.00 56.75 127 LEU A C 1
ATOM 996 O O . LEU A 1 127 ? 15.323 -10.105 -1.811 1.00 56.75 127 LEU A O 1
ATOM 1000 N N . VAL A 1 128 ? 14.044 -8.748 -3.055 1.00 49.53 128 VAL A N 1
ATOM 1001 C CA . VAL A 1 128 ? 14.668 -9.074 -4.337 1.00 49.53 128 VAL A CA 1
ATOM 1002 C C . VAL A 1 128 ? 15.613 -7.933 -4.724 1.00 49.53 128 VAL A C 1
ATOM 1004 O O . VAL A 1 128 ? 15.177 -6.862 -5.137 1.00 49.53 128 VAL A O 1
ATOM 1007 N N . SER A 1 129 ? 16.920 -8.170 -4.591 1.00 44.50 129 SER A N 1
ATOM 1008 C CA . SER A 1 129 ? 18.037 -7.227 -4.808 1.00 44.50 129 SER A CA 1
ATOM 1009 C C . SER A 1 129 ? 18.192 -6.690 -6.252 1.00 44.50 129 SER A C 1
ATOM 1011 O O . SER A 1 129 ? 19.269 -6.223 -6.631 1.00 44.50 129 SER A O 1
ATOM 1013 N N . ASN A 1 130 ? 17.154 -6.740 -7.087 1.00 43.78 130 ASN A N 1
ATOM 1014 C CA . ASN A 1 130 ? 17.282 -6.643 -8.539 1.00 43.78 130 ASN A CA 1
ATOM 1015 C C . ASN A 1 130 ? 16.512 -5.434 -9.105 1.00 43.78 130 ASN A C 1
ATOM 1017 O O . ASN A 1 130 ? 15.569 -5.621 -9.866 1.00 43.78 130 ASN A O 1
ATOM 1021 N N . GLY A 1 131 ? 16.941 -4.211 -8.758 1.00 52.34 131 GLY A N 1
ATOM 1022 C CA . GLY A 1 131 ? 16.578 -2.958 -9.457 1.00 52.34 131 GLY A CA 1
ATOM 1023 C C . GLY A 1 131 ? 15.131 -2.476 -9.279 1.00 52.34 131 GLY A C 1
ATOM 1024 O O . GLY A 1 131 ? 14.274 -3.285 -8.995 1.00 52.34 131 GLY A O 1
ATOM 1025 N N . LEU A 1 132 ? 14.864 -1.165 -9.412 1.00 51.91 132 LEU A N 1
ATOM 1026 C CA . LEU A 1 132 ? 13.571 -0.478 -9.144 1.00 51.91 132 LEU A CA 1
ATOM 1027 C C . LEU A 1 132 ? 12.312 -1.232 -9.657 1.00 51.91 132 LEU A C 1
ATOM 1029 O O . LEU A 1 132 ? 12.377 -1.857 -10.718 1.00 51.91 132 LEU A O 1
ATOM 1033 N N . PRO A 1 133 ? 11.150 -1.179 -8.960 1.00 53.31 133 PRO A N 1
ATOM 1034 C CA . PRO A 1 133 ? 9.930 -1.855 -9.398 1.00 53.31 133 PRO A CA 1
ATOM 1035 C C . PRO A 1 133 ? 9.503 -1.231 -10.720 1.00 53.31 133 PRO A C 1
ATOM 1037 O O . PRO A 1 133 ? 9.492 -0.006 -10.849 1.00 53.31 133 PRO A O 1
ATOM 1040 N N . GLY A 1 134 ? 9.165 -2.067 -11.696 1.00 50.47 134 GLY A N 1
ATOM 1041 C CA . GLY A 1 134 ? 8.884 -1.621 -13.062 1.00 50.47 134 GLY A CA 1
ATOM 1042 C C . GLY A 1 134 ? 10.009 -1.902 -14.060 1.00 50.47 134 GLY A C 1
ATOM 1043 O O . GLY A 1 134 ? 9.827 -1.628 -15.243 1.00 50.47 134 GLY A O 1
ATOM 1044 N N . ILE A 1 135 ? 11.129 -2.491 -13.625 1.00 45.28 135 ILE A N 1
ATOM 1045 C CA . ILE A 1 135 ? 12.124 -3.072 -14.531 1.00 45.28 135 ILE A CA 1
ATOM 1046 C C . ILE A 1 135 ? 11.725 -4.518 -14.864 1.00 45.28 135 ILE A C 1
ATOM 1048 O O . ILE A 1 135 ? 11.692 -5.393 -14.000 1.00 45.28 135 ILE A O 1
ATOM 1052 N N . ASP A 1 136 ? 11.436 -4.759 -16.138 1.00 49.22 136 ASP A N 1
ATOM 1053 C CA . ASP A 1 136 ? 11.384 -6.090 -16.746 1.00 49.22 136 ASP A CA 1
ATOM 1054 C C . ASP A 1 136 ? 12.820 -6.576 -17.048 1.00 49.22 136 ASP A C 1
ATOM 1056 O O . ASP A 1 136 ? 13.681 -5.783 -17.435 1.00 49.22 136 ASP A O 1
ATOM 1060 N N . VAL A 1 137 ? 13.071 -7.882 -16.910 1.00 42.59 137 VAL A N 1
ATOM 1061 C CA . VAL A 1 137 ? 14.309 -8.582 -17.323 1.00 42.59 137 VAL A CA 1
ATOM 1062 C C . VAL A 1 137 ? 14.683 -8.386 -18.807 1.00 42.59 137 VAL A C 1
ATOM 1064 O O . VAL A 1 137 ? 15.822 -8.648 -19.182 1.00 42.59 137 VAL A O 1
ATOM 1067 N N . ASN A 1 138 ? 13.765 -7.873 -19.629 1.00 43.72 138 ASN A N 1
ATOM 1068 C CA . ASN A 1 138 ? 13.913 -7.517 -21.041 1.00 43.72 138 ASN A CA 1
ATOM 1069 C C . ASN A 1 138 ? 13.768 -6.002 -21.330 1.00 43.72 138 ASN A C 1
ATOM 1071 O O . ASN A 1 138 ? 13.706 -5.611 -22.494 1.00 43.72 138 ASN A O 1
ATOM 1075 N N . GLY A 1 139 ? 13.726 -5.127 -20.316 1.00 47.22 139 GLY A N 1
ATOM 1076 C CA . GLY A 1 139 ? 13.831 -3.669 -20.489 1.00 47.22 139 GLY A CA 1
ATOM 1077 C C . GLY A 1 139 ? 12.670 -2.971 -21.213 1.00 47.22 139 GLY A C 1
ATOM 1078 O O . GLY A 1 139 ? 12.838 -1.833 -21.648 1.00 47.22 139 GLY A O 1
ATOM 1079 N N . THR A 1 140 ? 11.497 -3.606 -21.348 1.00 50.69 140 THR A N 1
ATOM 1080 C CA . THR A 1 140 ? 10.394 -3.085 -22.185 1.00 50.69 140 THR A CA 1
ATOM 1081 C C . THR A 1 140 ? 9.191 -2.570 -21.376 1.00 50.69 140 THR A C 1
ATOM 1083 O O . THR A 1 140 ? 8.043 -2.690 -21.807 1.00 50.69 140 THR A O 1
ATOM 1086 N N . ARG A 1 141 ? 9.414 -1.961 -20.200 1.00 58.22 141 ARG A N 1
ATOM 1087 C CA . ARG A 1 141 ? 8.393 -1.141 -19.515 1.00 58.22 141 ARG A CA 1
ATOM 1088 C C . ARG A 1 141 ? 8.946 0.228 -19.118 1.00 58.22 141 ARG A C 1
ATOM 1090 O O . ARG A 1 141 ? 10.109 0.371 -18.761 1.00 58.22 141 ARG A O 1
ATOM 1097 N N . SER A 1 142 ? 8.086 1.228 -19.308 1.00 60.53 142 SER A N 1
ATOM 1098 C CA . SER A 1 142 ? 8.394 2.639 -19.543 1.00 60.53 142 SER A CA 1
ATOM 1099 C C . SER A 1 142 ? 9.211 3.303 -18.433 1.00 60.53 142 SER A C 1
ATOM 1101 O O . SER A 1 142 ? 8.861 3.176 -17.261 1.00 60.53 142 SER A O 1
ATOM 1103 N N . GLN A 1 143 ? 10.202 4.119 -18.819 1.00 67.81 143 GLN A N 1
ATOM 1104 C CA . GLN A 1 143 ? 10.911 5.078 -17.950 1.00 67.81 143 GLN A CA 1
ATOM 1105 C C . GLN A 1 143 ? 9.956 5.831 -17.001 1.00 67.81 143 GLN A C 1
ATOM 1107 O O . GLN A 1 143 ? 10.290 6.100 -15.856 1.00 67.81 143 GLN A O 1
ATOM 1112 N N . GLU A 1 144 ? 8.722 6.081 -17.440 1.00 72.94 144 GLU A N 1
ATOM 1113 C CA . GLU A 1 144 ? 7.661 6.678 -16.626 1.00 72.94 144 GLU A CA 1
ATOM 1114 C C . GLU A 1 144 ? 7.350 5.919 -15.325 1.00 72.94 144 GLU A C 1
ATOM 1116 O O . GLU A 1 144 ? 7.189 6.551 -14.286 1.00 72.94 144 GLU A O 1
ATOM 1121 N N . VAL A 1 145 ? 7.263 4.582 -15.339 1.00 73.69 145 VAL A N 1
ATOM 1122 C CA . VAL A 1 145 ? 6.994 3.803 -14.113 1.00 73.69 145 VAL A CA 1
ATOM 1123 C C . VAL A 1 145 ? 8.164 3.943 -13.148 1.00 73.69 145 VAL A C 1
ATOM 1125 O O . VAL A 1 145 ? 7.963 4.159 -11.955 1.00 73.69 145 VAL A O 1
ATOM 1128 N N . HIS A 1 146 ? 9.385 3.893 -13.680 1.00 73.38 146 HIS A N 1
ATOM 1129 C CA . HIS A 1 146 ? 10.599 4.112 -12.909 1.00 73.38 146 HIS A CA 1
ATOM 1130 C C . HIS A 1 146 ? 10.605 5.500 -12.258 1.00 73.38 146 HIS A C 1
ATOM 1132 O O . HIS A 1 146 ? 10.865 5.615 -11.062 1.00 73.38 146 HIS A O 1
ATOM 1138 N N . ASP A 1 147 ? 10.263 6.545 -13.008 1.00 78.81 147 ASP A N 1
ATOM 1139 C CA . ASP A 1 147 ? 10.245 7.915 -12.499 1.00 78.81 147 ASP A CA 1
ATOM 1140 C C . ASP A 1 147 ? 9.167 8.112 -11.426 1.00 78.81 147 ASP A C 1
ATOM 1142 O O . ASP A 1 147 ? 9.401 8.811 -10.439 1.00 78.81 147 ASP A O 1
ATOM 1146 N N . LEU A 1 148 ? 8.007 7.462 -11.565 1.00 82.19 148 LEU A N 1
ATOM 1147 C CA . LEU A 1 148 ? 6.951 7.476 -10.548 1.00 82.19 148 LEU A CA 1
ATOM 1148 C C . LEU A 1 148 ? 7.373 6.737 -9.274 1.00 82.19 148 LEU A C 1
ATOM 1150 O O . LEU A 1 148 ? 7.149 7.236 -8.172 1.00 82.19 148 LEU A O 1
ATOM 1154 N N . MET A 1 149 ? 8.022 5.579 -9.401 1.00 77.00 149 MET A N 1
ATOM 1155 C CA . MET A 1 149 ? 8.528 4.839 -8.242 1.00 77.00 149 MET A CA 1
ATOM 1156 C C . MET A 1 149 ? 9.686 5.577 -7.562 1.00 77.00 149 MET A C 1
ATOM 1158 O O . MET A 1 149 ? 9.753 5.616 -6.334 1.00 77.00 149 MET A O 1
ATOM 1162 N N . ALA A 1 150 ? 10.558 6.231 -8.331 1.00 79.56 150 ALA A N 1
ATOM 1163 C CA . ALA A 1 150 ? 11.597 7.104 -7.797 1.00 79.56 150 ALA A CA 1
ATOM 1164 C C . ALA A 1 150 ? 10.991 8.289 -7.030 1.00 79.56 150 ALA A C 1
ATOM 1166 O O . ALA A 1 150 ? 11.443 8.596 -5.929 1.00 79.56 150 ALA A O 1
ATOM 1167 N N . GLN A 1 151 ? 9.927 8.907 -7.552 1.00 83.00 151 GLN A N 1
ATOM 1168 C CA . GLN A 1 151 ? 9.178 9.942 -6.834 1.00 83.00 151 GLN A CA 1
ATOM 1169 C C . GLN A 1 151 ? 8.557 9.407 -5.544 1.00 83.00 151 GLN A C 1
ATOM 1171 O O . GLN A 1 151 ? 8.652 10.058 -4.506 1.00 83.00 151 GLN A O 1
ATOM 1176 N N . LEU A 1 152 ? 7.979 8.207 -5.569 1.00 83.56 152 LEU A N 1
ATOM 1177 C CA . LEU A 1 152 ? 7.402 7.580 -4.385 1.00 83.56 152 LEU A CA 1
ATOM 1178 C C . L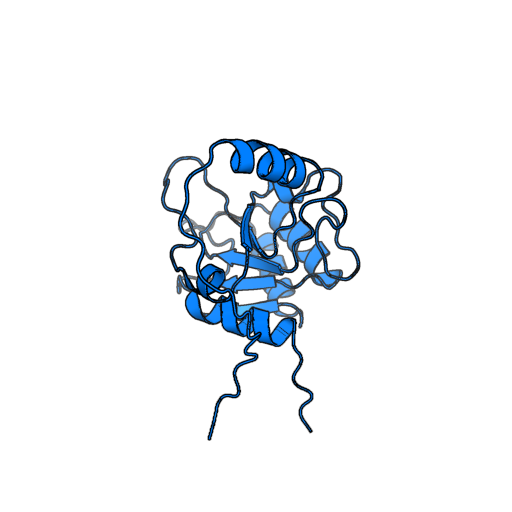EU A 1 152 ? 8.447 7.424 -3.266 1.00 83.56 152 LEU A C 1
ATOM 1180 O O . LEU A 1 152 ? 8.167 7.749 -2.116 1.00 83.56 152 LEU A O 1
ATOM 1184 N N . LEU A 1 153 ? 9.687 7.053 -3.599 1.00 82.69 153 LEU A N 1
ATOM 1185 C CA . LEU A 1 153 ? 10.794 6.957 -2.636 1.00 82.69 153 LEU A CA 1
ATOM 1186 C C . LEU A 1 153 ? 11.185 8.285 -1.975 1.00 82.69 153 LEU A C 1
ATOM 1188 O O . LEU A 1 153 ? 11.788 8.273 -0.903 1.00 82.69 153 LEU A O 1
ATOM 1192 N N . THR A 1 154 ? 10.849 9.424 -2.583 1.00 86.81 154 THR A N 1
ATOM 1193 C CA . THR A 1 154 ? 11.113 10.744 -1.985 1.00 86.81 154 THR A CA 1
ATOM 1194 C C . THR A 1 154 ? 10.118 11.105 -0.882 1.00 86.81 154 THR A C 1
ATOM 1196 O O . THR A 1 154 ? 10.383 12.005 -0.083 1.00 86.81 154 THR A O 1
ATOM 1199 N N . LEU A 1 155 ? 8.976 10.413 -0.810 1.00 87.31 155 LEU A N 1
ATOM 1200 C CA . LEU A 1 155 ? 7.904 10.747 0.118 1.00 87.31 155 LEU A CA 1
ATOM 1201 C C . LEU A 1 155 ? 8.199 10.198 1.527 1.00 87.31 155 LEU A C 1
ATOM 1203 O O . LEU A 1 155 ? 8.551 9.028 1.689 1.00 87.31 155 LEU A O 1
ATOM 1207 N N . PRO A 1 156 ? 7.996 10.995 2.594 1.00 87.00 156 PRO A N 1
ATOM 1208 C CA . PRO A 1 156 ? 8.335 10.593 3.964 1.00 87.00 156 PRO A CA 1
ATOM 1209 C C . PRO A 1 156 ? 7.440 9.472 4.517 1.00 87.00 156 PRO A C 1
ATOM 1211 O O . PRO A 1 156 ? 7.818 8.792 5.480 1.00 87.00 156 PRO A O 1
ATOM 1214 N N . THR A 1 157 ? 6.259 9.290 3.920 1.00 87.19 157 THR A N 1
ATOM 1215 C CA . THR A 1 157 ? 5.289 8.226 4.215 1.00 87.19 157 THR A CA 1
ATOM 1216 C C . THR A 1 157 ? 5.737 6.858 3.709 1.00 87.19 157 THR A C 1
ATOM 1218 O O . THR A 1 157 ? 5.194 5.849 4.161 1.00 87.19 157 THR A O 1
ATOM 1221 N N . VAL A 1 158 ? 6.751 6.816 2.839 1.00 88.00 158 VAL A N 1
ATOM 1222 C CA . VAL A 1 158 ? 7.306 5.583 2.288 1.00 88.00 158 VAL A CA 1
ATOM 1223 C C . VAL A 1 158 ? 8.461 5.087 3.144 1.00 88.00 158 VAL A C 1
ATOM 1225 O O . VAL A 1 158 ? 9.327 5.857 3.572 1.00 88.00 158 VAL A O 1
ATOM 1228 N N . LYS A 1 159 ? 8.475 3.780 3.423 1.00 88.75 159 LYS A N 1
ATOM 1229 C CA . LYS A 1 159 ? 9.578 3.114 4.127 1.00 88.75 159 LYS A CA 1
ATOM 1230 C C . LYS A 1 159 ? 10.067 1.909 3.346 1.00 88.75 159 LYS A C 1
ATOM 1232 O O . LYS A 1 159 ? 9.272 1.085 2.915 1.00 88.75 159 LYS A O 1
ATOM 1237 N N . LEU A 1 160 ? 11.383 1.820 3.207 1.00 85.12 160 LEU A N 1
ATOM 1238 C CA . LEU A 1 160 ? 12.076 0.686 2.613 1.00 85.12 160 LEU A CA 1
ATOM 1239 C C . LEU A 1 160 ? 12.383 -0.348 3.692 1.00 85.12 160 LEU A C 1
ATOM 1241 O O . LEU A 1 160 ? 12.839 0.003 4.782 1.00 85.12 160 LEU A O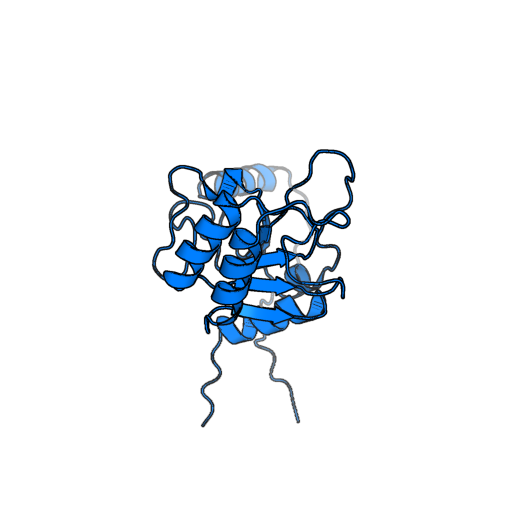 1
ATOM 1245 N N . VAL A 1 161 ? 12.150 -1.611 3.370 1.00 85.06 161 VAL A N 1
ATOM 1246 C CA . VAL A 1 161 ? 12.415 -2.757 4.233 1.00 85.06 161 VAL A CA 1
ATOM 1247 C C . VAL A 1 161 ? 13.068 -3.849 3.396 1.00 85.06 161 VAL A C 1
ATOM 1249 O O . VAL A 1 161 ? 12.647 -4.087 2.271 1.00 85.06 161 VAL A O 1
ATOM 1252 N N . GLN A 1 162 ? 14.105 -4.495 3.930 1.00 78.12 162 GLN A N 1
ATOM 1253 C CA . GLN A 1 162 ? 14.865 -5.525 3.211 1.00 78.12 162 GLN A CA 1
ATOM 1254 C C . GLN A 1 162 ? 14.424 -6.952 3.561 1.00 78.12 162 GLN A C 1
ATOM 1256 O O . GLN A 1 162 ? 14.919 -7.896 2.958 1.00 78.12 162 GLN A O 1
ATOM 1261 N N . ASP A 1 163 ? 13.512 -7.113 4.521 1.00 80.12 163 ASP A N 1
ATOM 1262 C CA . ASP A 1 163 ? 13.040 -8.399 5.024 1.00 80.12 163 ASP A CA 1
ATOM 1263 C C . ASP A 1 163 ? 11.562 -8.353 5.455 1.00 80.12 163 ASP A C 1
ATOM 1265 O O . ASP A 1 163 ? 11.091 -7.377 6.037 1.00 80.12 163 ASP A O 1
ATOM 1269 N N . GLU A 1 164 ? 10.815 -9.429 5.193 1.00 81.06 164 GLU A N 1
ATOM 1270 C CA . GLU A 1 164 ? 9.395 -9.526 5.566 1.00 81.06 164 GLU A CA 1
ATOM 1271 C C . GLU A 1 164 ? 9.135 -9.302 7.071 1.00 81.06 164 GLU A C 1
ATOM 1273 O O . GLU A 1 164 ? 8.236 -8.519 7.396 1.00 81.06 164 GLU A O 1
ATOM 1278 N N . PRO A 1 165 ? 9.916 -9.886 8.007 1.00 83.69 165 PRO A N 1
ATOM 1279 C CA . PRO A 1 165 ? 9.692 -9.695 9.439 1.00 83.69 165 PRO A CA 1
ATOM 1280 C C . PRO A 1 165 ? 9.753 -8.234 9.893 1.00 83.69 165 PRO A C 1
ATOM 1282 O O . PRO A 1 165 ? 8.962 -7.803 10.741 1.00 83.69 165 PRO A O 1
ATOM 1285 N N . SER A 1 166 ? 10.652 -7.439 9.311 1.00 84.38 166 SER A N 1
ATOM 1286 C CA . SER A 1 166 ? 10.824 -6.029 9.659 1.00 84.38 166 SER A CA 1
ATOM 1287 C C . SER A 1 166 ? 9.635 -5.153 9.276 1.00 84.38 166 SER A C 1
ATOM 1289 O O . SER A 1 166 ? 9.469 -4.089 9.884 1.00 84.38 166 SER A O 1
ATOM 1291 N N . ILE A 1 167 ? 8.767 -5.590 8.357 1.00 84.38 167 ILE A N 1
ATOM 1292 C CA . ILE A 1 167 ? 7.554 -4.851 7.967 1.00 84.38 167 ILE A CA 1
ATOM 1293 C C . ILE A 1 167 ? 6.669 -4.610 9.191 1.00 84.38 167 ILE A C 1
ATOM 1295 O O . ILE A 1 167 ? 6.259 -3.475 9.436 1.00 84.38 167 ILE A O 1
ATOM 1299 N N . SER A 1 168 ? 6.463 -5.637 10.022 1.00 83.94 168 SER A N 1
ATOM 1300 C CA . SER A 1 168 ? 5.687 -5.522 11.265 1.00 83.94 168 SER A CA 1
ATOM 1301 C C . SER A 1 168 ? 6.235 -4.424 12.189 1.00 83.94 168 SER A C 1
ATOM 1303 O O . SER A 1 168 ? 5.490 -3.593 12.710 1.00 83.94 168 SER A O 1
ATOM 1305 N N . SER A 1 169 ? 7.561 -4.355 12.332 1.00 81.38 169 SER A N 1
ATOM 1306 C CA . SER A 1 169 ? 8.229 -3.379 13.193 1.00 81.38 169 SER A CA 1
ATOM 1307 C C . SER A 1 169 ? 8.155 -1.948 12.643 1.00 81.38 169 SER A C 1
ATOM 1309 O O . SER A 1 169 ? 8.038 -0.992 13.414 1.00 81.38 169 SER A O 1
ATOM 1311 N N . VAL A 1 170 ? 8.188 -1.780 11.316 1.00 83.62 170 VAL A N 1
ATOM 1312 C CA . VAL A 1 170 ? 8.013 -0.479 10.656 1.00 83.62 170 VAL A CA 1
ATOM 1313 C C . VAL A 1 170 ? 6.583 0.017 10.817 1.00 83.62 170 VAL A C 1
ATOM 1315 O O . VAL A 1 170 ? 6.387 1.169 11.207 1.00 83.62 170 VAL A O 1
ATOM 1318 N N . LEU A 1 171 ? 5.597 -0.850 10.587 1.00 83.06 171 LEU A N 1
ATOM 1319 C CA . LEU A 1 171 ? 4.186 -0.512 10.759 1.00 83.06 171 LEU A CA 1
ATOM 1320 C C . LEU A 1 171 ? 3.866 -0.141 12.207 1.00 83.06 171 LEU A C 1
ATOM 1322 O O . LEU A 1 171 ? 3.134 0.824 12.440 1.00 83.06 171 LEU A O 1
ATOM 1326 N N . HIS A 1 172 ? 4.471 -0.831 13.177 1.00 81.50 172 HIS A N 1
ATOM 1327 C CA . HIS A 1 172 ? 4.319 -0.496 14.589 1.00 81.50 172 HIS A CA 1
ATOM 1328 C C . HIS A 1 172 ? 4.823 0.923 14.901 1.00 81.50 172 HIS A C 1
ATOM 1330 O O . HIS A 1 172 ? 4.103 1.709 15.514 1.00 81.50 172 HIS A O 1
ATOM 1336 N N . ARG A 1 173 ? 6.013 1.300 14.407 1.00 74.75 173 ARG A N 1
ATOM 1337 C CA . ARG A 1 173 ? 6.576 2.656 14.581 1.00 74.75 173 ARG A CA 1
ATOM 1338 C C . ARG A 1 173 ? 5.758 3.750 13.889 1.00 74.75 173 ARG A C 1
ATOM 1340 O O . ARG A 1 173 ? 5.732 4.879 14.362 1.00 74.75 173 ARG A O 1
ATOM 1347 N N . GLN A 1 174 ? 5.103 3.439 12.771 1.00 68.88 174 GLN A N 1
ATOM 1348 C CA . GLN A 1 174 ? 4.254 4.404 12.064 1.00 68.88 174 GLN A CA 1
ATOM 1349 C C . GLN A 1 174 ? 2.944 4.700 12.807 1.00 68.88 174 GLN A C 1
ATOM 1351 O O . GLN A 1 174 ? 2.446 5.821 12.730 1.00 68.88 174 GLN A O 1
ATOM 1356 N N . HIS A 1 175 ? 2.400 3.710 13.521 1.00 67.88 175 HIS A N 1
ATOM 1357 C CA . HIS A 1 175 ? 1.1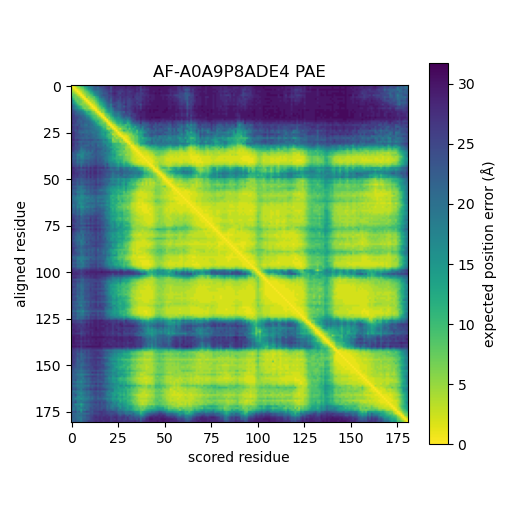56 3.843 14.287 1.00 67.88 175 HIS A CA 1
ATOM 1358 C C . HIS A 1 175 ? 1.380 4.300 15.731 1.00 67.88 175 HIS A C 1
ATOM 1360 O O . HIS A 1 175 ? 0.482 4.879 16.337 1.00 67.88 175 HIS A O 1
ATOM 1366 N N . CYS A 1 176 ? 2.570 4.060 16.276 1.00 49.66 176 CYS A N 1
ATOM 1367 C CA . CYS A 1 176 ? 2.985 4.536 17.584 1.00 49.66 176 CYS A CA 1
ATOM 1368 C C . CYS A 1 176 ? 4.261 5.375 17.424 1.00 49.66 176 CYS A C 1
ATOM 1370 O O . CYS A 1 176 ? 5.367 4.832 17.518 1.00 49.66 176 CYS A O 1
ATOM 1372 N N . PRO A 1 177 ? 4.140 6.690 17.157 1.00 47.06 177 PRO A N 1
ATOM 1373 C CA . PRO A 1 177 ? 5.271 7.585 17.299 1.00 47.06 177 PRO A CA 1
ATOM 1374 C C . PRO A 1 177 ? 5.584 7.653 18.793 1.00 47.06 177 PRO A C 1
ATOM 1376 O O . PRO A 1 177 ? 4.924 8.358 19.552 1.00 47.06 177 PRO A O 1
ATOM 1379 N N . ILE A 1 178 ? 6.561 6.865 19.235 1.00 40.38 178 ILE A N 1
ATOM 1380 C CA . ILE A 1 178 ? 7.225 7.108 20.513 1.00 40.38 178 ILE A CA 1
ATOM 1381 C C . ILE A 1 178 ? 7.683 8.566 20.474 1.00 40.38 178 ILE A C 1
ATOM 1383 O O . ILE A 1 178 ? 8.475 8.934 19.606 1.00 40.38 178 ILE A O 1
ATOM 1387 N N . SER A 1 179 ? 7.134 9.398 21.361 1.00 36.97 179 SER A N 1
ATOM 1388 C CA . SER A 1 179 ? 7.655 10.735 21.612 1.00 36.97 179 SER A CA 1
ATOM 1389 C C . SER A 1 179 ? 9.106 10.568 22.052 1.00 36.97 179 SER A C 1
ATOM 1391 O O . SER A 1 179 ? 9.372 10.095 23.157 1.00 36.97 179 SER A O 1
ATOM 1393 N N . SER A 1 180 ? 10.040 10.857 21.155 1.00 37.22 180 SER A N 1
ATOM 1394 C CA . SER A 1 180 ? 11.434 11.050 21.519 1.00 37.22 180 SER A CA 1
ATOM 1395 C C . SER A 1 180 ? 11.535 12.409 22.206 1.00 37.22 180 SER A C 1
ATOM 1397 O O . SER A 1 180 ? 11.422 13.431 21.524 1.00 37.22 180 SER A O 1
ATOM 1399 N N . ASP A 1 181 ? 11.676 12.391 23.531 1.00 33.84 181 ASP A N 1
ATOM 1400 C CA . ASP A 1 181 ? 12.379 13.445 24.275 1.00 33.84 181 ASP A CA 1
ATOM 1401 C C . ASP A 1 181 ? 13.878 13.416 23.930 1.00 33.84 181 ASP A C 1
ATOM 1403 O O . ASP A 1 181 ? 14.415 12.299 23.713 1.00 33.84 181 ASP A O 1
#

Mean predicted aligned error: 12.71 Å

Solvent-accessible surface area (backbone atoms only — not comparable to full-atom values): 10996 Å² total; per-residue (Å²): 137,83,84,85,72,91,73,82,86,78,88,74,82,88,82,92,78,91,72,83,67,61,59,59,60,52,51,52,59,68,68,72,52,72,68,70,32,44,31,35,33,54,48,70,77,90,84,83,65,92,69,68,91,74,81,76,58,43,44,56,77,71,70,48,47,70,45,81,36,37,65,67,60,63,67,39,93,67,53,44,64,53,98,33,16,41,14,64,90,47,42,31,22,49,32,38,36,42,55,63,64,65,57,65,54,62,67,44,50,51,51,52,41,53,36,38,74,59,55,24,33,35,38,40,35,49,69,54,90,72,71,68,68,32,56,43,101,79,69,82,50,58,71,65,39,42,54,48,49,54,53,42,70,71,38,88,51,44,42,84,35,68,45,76,62,54,48,41,59,51,54,49,47,73,76,46,73,74,82,80,128